Protein AF-A0A7U9RST6-F1 (afdb_monomer_lite)

Foldseek 3Di:
DDDDDDDDDDPDDPPPDDDLFRVQVVCQCVQVAFAAEDPGDTDGNVNQCDDDVVPNQFDWDWDDWDDQQAQPGTWTQTQTPLRGFTWTRPPNHIYRLDGGDPPFWRWDWFQDPNAIWIWTWGPPDFQKTKIKTFHHHHRNHTDDIKIWMWGGNVDPVSDDDQPIFTDIRNDTDGPVVSVVVCCRTPVD

Secondary structure (DSSP, 8-state):
--------------PPPPPHHHHHHHHHHTTSSPEEETTTEEE-HHHHS---TTTTT---EEEEEE-SSSSSSPEEEEE-GGG-EEEEEETTEEEEEEE--SSS-EEEEEEETTEEEEEEEE-SSTTEEEEEEEEESSTT-EEEEEEEEEE-TT-SSS---TTSEEEETTEEE-HHHHHHHHHHHH--

Radius of gyration: 22.45 Å; chains: 1; bounding box: 95×35×46 Å

Structure (mmCIF, N/CA/C/O backbone):
data_AF-A0A7U9RST6-F1
#
_entry.id   AF-A0A7U9RST6-F1
#
loop_
_atom_site.group_PDB
_atom_site.id
_atom_site.type_symbol
_atom_site.label_atom_id
_atom_site.label_alt_id
_atom_site.label_comp_id
_atom_site.label_asym_id
_atom_site.label_entity_id
_atom_site.label_seq_id
_atom_site.pdbx_PDB_ins_code
_atom_site.Cartn_x
_atom_site.Cartn_y
_atom_site.Cartn_z
_atom_site.occupancy
_atom_site.B_iso_or_equiv
_atom_site.auth_seq_id
_atom_site.auth_comp_id
_atom_site.auth_asym_id
_atom_site.auth_atom_id
_atom_site.pdbx_PDB_model_num
ATOM 1 N N . MET A 1 1 ? -69.404 22.185 -2.431 1.00 43.53 1 MET A N 1
ATOM 2 C CA . MET A 1 1 ? -68.511 21.009 -2.466 1.00 43.53 1 MET A CA 1
ATOM 3 C C . MET A 1 1 ? -67.151 21.452 -1.975 1.00 43.53 1 MET A C 1
ATOM 5 O O . MET A 1 1 ? -66.592 22.389 -2.523 1.00 43.53 1 MET A O 1
ATOM 9 N N . LEU A 1 2 ? -66.720 20.846 -0.875 1.00 39.03 2 LEU A N 1
ATOM 10 C CA . LEU A 1 2 ? -65.473 21.087 -0.162 1.00 39.03 2 LEU A CA 1
ATOM 11 C C . LEU A 1 2 ? -64.372 20.256 -0.841 1.00 39.03 2 LEU A C 1
ATOM 13 O O . LEU A 1 2 ? -64.589 19.064 -1.030 1.00 39.03 2 LEU A O 1
ATOM 17 N N . PHE A 1 3 ? -63.219 20.833 -1.171 1.00 39.41 3 PHE A N 1
ATOM 18 C CA . PHE A 1 3 ? -61.988 20.052 -1.316 1.00 39.41 3 PHE A CA 1
ATOM 19 C C . PHE A 1 3 ? -60.826 20.849 -0.732 1.00 39.41 3 PHE A C 1
ATOM 21 O O . PHE A 1 3 ? -60.340 21.816 -1.313 1.00 39.41 3 PHE A O 1
ATOM 28 N N . ALA A 1 4 ? -60.446 20.448 0.476 1.00 45.91 4 ALA A N 1
ATOM 29 C CA . ALA A 1 4 ? -59.167 20.760 1.076 1.00 45.91 4 ALA A CA 1
ATOM 30 C C . ALA A 1 4 ? -58.132 19.772 0.526 1.00 45.91 4 ALA A C 1
ATOM 32 O O . ALA A 1 4 ? -58.407 18.576 0.465 1.00 45.91 4 ALA A O 1
ATOM 33 N N . MET A 1 5 ? -56.935 20.250 0.199 1.00 43.03 5 MET A N 1
ATOM 34 C CA . MET A 1 5 ? -55.740 19.416 0.266 1.00 43.03 5 MET A CA 1
ATOM 35 C C . MET A 1 5 ? -54.553 20.292 0.653 1.00 43.03 5 MET A C 1
ATOM 37 O O . MET A 1 5 ? -53.959 20.993 -0.159 1.00 43.03 5 MET A O 1
ATOM 41 N N . LEU A 1 6 ? -54.271 20.270 1.950 1.00 45.44 6 LEU A N 1
ATOM 42 C CA . LEU A 1 6 ? -52.988 20.616 2.533 1.00 45.44 6 LEU A CA 1
ATOM 43 C C . LEU A 1 6 ? -52.209 19.298 2.626 1.00 45.44 6 LEU A C 1
ATOM 45 O O . LEU A 1 6 ? -52.776 18.342 3.148 1.00 45.44 6 LEU A O 1
ATOM 49 N N . LEU A 1 7 ? -50.952 19.237 2.179 1.00 41.81 7 LEU A N 1
ATOM 50 C CA . LEU A 1 7 ? -49.893 18.532 2.913 1.00 41.81 7 LEU A CA 1
ATOM 51 C C . LEU A 1 7 ? -48.503 18.824 2.335 1.00 41.81 7 LEU A C 1
ATOM 53 O O . LEU A 1 7 ? -48.256 18.767 1.134 1.00 41.81 7 LEU A O 1
ATOM 57 N N . PHE A 1 8 ? -47.640 19.177 3.280 1.00 44.53 8 PHE A N 1
ATOM 58 C CA . PHE A 1 8 ? -46.234 19.529 3.209 1.00 44.53 8 PHE A CA 1
ATOM 59 C C . PHE A 1 8 ? -45.357 18.443 2.571 1.00 44.53 8 PHE A C 1
ATOM 61 O O . PHE A 1 8 ? -45.493 17.268 2.897 1.00 44.53 8 PHE A O 1
ATOM 68 N N . LEU A 1 9 ? -44.339 18.864 1.820 1.00 43.84 9 LEU A N 1
ATOM 69 C CA . LEU A 1 9 ? -43.066 18.145 1.766 1.00 43.84 9 LEU A CA 1
ATOM 70 C C . LEU A 1 9 ? -41.995 19.042 2.386 1.00 43.84 9 LEU A C 1
ATOM 72 O O . LEU A 1 9 ? -41.425 19.920 1.745 1.00 43.84 9 LEU A O 1
ATOM 76 N N . SER A 1 10 ? -41.780 18.833 3.684 1.00 48.03 10 SER A N 1
ATOM 77 C CA . SER A 1 10 ? -40.580 19.280 4.378 1.00 48.03 10 SER A CA 1
ATOM 78 C C . SER A 1 10 ? -39.477 18.277 4.043 1.00 48.03 10 SER A C 1
ATOM 80 O O . SER A 1 10 ? -39.457 17.166 4.568 1.00 48.03 10 SER A O 1
ATOM 82 N N . GLY A 1 11 ? -38.593 18.636 3.115 1.00 41.00 11 GLY A N 1
ATOM 83 C CA . GLY A 1 11 ? -37.327 17.937 2.931 1.00 41.00 11 GLY A CA 1
ATOM 84 C C . GLY A 1 11 ? -36.357 18.383 4.019 1.00 41.00 11 GLY A C 1
ATOM 85 O O . GLY A 1 11 ? -35.532 19.259 3.779 1.00 41.00 11 GLY A O 1
ATOM 86 N N . CYS A 1 12 ? -36.489 17.832 5.228 1.00 45.12 12 CYS A N 1
ATOM 87 C CA . CYS A 1 12 ? -35.427 17.900 6.227 1.00 45.12 12 CYS A CA 1
ATOM 88 C C . CYS A 1 12 ? -34.165 17.284 5.617 1.00 45.12 12 CYS A C 1
ATOM 90 O O . CYS A 1 12 ? -34.180 16.120 5.215 1.00 45.12 12 CYS A O 1
ATOM 92 N N . GLY A 1 13 ? -33.084 18.061 5.549 1.00 46.53 13 GLY A N 1
ATOM 93 C CA . GLY A 1 13 ? -31.770 17.543 5.196 1.00 46.53 13 GLY A CA 1
ATOM 94 C C . GLY A 1 13 ? -31.423 16.375 6.114 1.00 46.53 13 GLY A C 1
ATOM 95 O O . GLY A 1 13 ? -31.320 16.549 7.330 1.00 46.53 13 GLY A O 1
ATOM 96 N N . ARG A 1 14 ? -31.263 15.180 5.536 1.00 46.12 14 ARG A N 1
ATOM 97 C CA . ARG A 1 14 ? -30.551 14.091 6.200 1.00 46.12 14 ARG A CA 1
ATOM 98 C C . ARG A 1 14 ? -29.149 14.614 6.475 1.00 46.12 14 ARG A C 1
ATOM 100 O O . ARG A 1 14 ? -28.371 14.823 5.551 1.00 46.12 14 ARG A O 1
ATOM 107 N N . LYS A 1 15 ? -28.836 14.851 7.745 1.00 51.03 15 LYS A N 1
ATOM 108 C CA . LYS A 1 15 ? -27.455 14.705 8.190 1.00 51.03 15 LYS A CA 1
ATOM 109 C C . LYS A 1 15 ? -27.125 13.238 7.917 1.00 51.03 15 LYS A C 1
ATOM 111 O O . LYS A 1 15 ? -27.847 12.388 8.433 1.00 51.03 15 LYS A O 1
ATOM 116 N N . ASN A 1 16 ? -26.159 12.954 7.045 1.00 67.69 16 ASN A N 1
ATOM 117 C CA . ASN A 1 16 ? -25.650 11.591 6.916 1.00 67.69 16 ASN A CA 1
ATOM 118 C C . ASN A 1 16 ? -25.179 11.168 8.310 1.00 67.69 16 ASN A C 1
ATOM 120 O O . ASN A 1 16 ? -24.354 11.845 8.923 1.00 67.69 16 ASN A O 1
ATOM 124 N N . GLU A 1 17 ? -25.823 10.143 8.852 1.00 81.19 17 GLU A N 1
ATOM 125 C CA . GLU A 1 17 ? -25.419 9.525 10.104 1.00 81.19 17 GLU A CA 1
ATOM 126 C C . GLU A 1 17 ? -24.157 8.712 9.825 1.00 81.19 17 GLU A C 1
ATOM 128 O O . GLU A 1 17 ? -24.104 8.028 8.803 1.00 81.19 17 GLU A O 1
ATOM 133 N N . LYS A 1 18 ? -23.148 8.828 10.695 1.00 85.94 18 LYS A N 1
ATOM 134 C CA . LYS A 1 18 ? -21.909 8.063 10.546 1.00 85.94 18 LYS A CA 1
ATOM 135 C C . LYS A 1 18 ? -22.192 6.566 10.642 1.00 85.94 18 LYS A C 1
ATOM 137 O O . LYS A 1 18 ? -23.006 6.162 11.485 1.00 85.94 18 LYS A O 1
ATOM 142 N N . THR A 1 19 ? -21.510 5.767 9.830 1.00 91.75 19 THR A N 1
ATOM 143 C CA . THR A 1 19 ? -21.544 4.303 9.939 1.00 91.75 19 THR A CA 1
ATOM 144 C C . THR A 1 19 ? -20.922 3.853 11.263 1.00 91.75 19 THR A C 1
ATOM 146 O O . THR A 1 19 ? -20.295 4.639 11.982 1.00 91.75 19 THR A O 1
ATOM 149 N N . ASP A 1 20 ? -21.132 2.595 11.641 1.00 93.56 20 ASP A N 1
ATOM 150 C CA . ASP A 1 20 ? -20.519 2.064 12.860 1.00 93.56 20 ASP A CA 1
ATOM 151 C C . ASP A 1 20 ? -18.999 1.898 12.702 1.00 93.56 20 ASP A C 1
ATOM 153 O O . ASP A 1 20 ? -18.269 2.227 13.638 1.00 93.56 20 ASP A O 1
ATOM 157 N N . SER A 1 21 ? -18.525 1.530 11.504 1.00 95.31 21 SER A N 1
ATOM 158 C CA . SER A 1 21 ? -17.103 1.553 11.133 1.00 95.31 21 SER A CA 1
ATOM 159 C C . SER A 1 21 ? -16.503 2.958 11.300 1.00 95.31 21 SER A C 1
ATOM 161 O O . SER A 1 21 ? -15.547 3.147 12.056 1.00 95.31 21 SER A O 1
ATOM 163 N N . GLU A 1 22 ? -17.152 3.999 10.762 1.00 96.75 22 GLU A N 1
ATOM 164 C CA . GLU A 1 22 ? -16.669 5.379 10.893 1.00 96.75 22 GLU A CA 1
ATOM 165 C C . GLU A 1 22 ? -16.554 5.843 12.353 1.00 96.75 22 GLU A C 1
ATOM 167 O O . GLU A 1 22 ? -15.635 6.596 12.682 1.00 96.75 22 GLU A O 1
ATOM 172 N N . LYS A 1 23 ? -17.477 5.416 13.226 1.00 97.50 23 LYS A N 1
ATOM 173 C CA . LYS A 1 23 ? -17.442 5.736 14.664 1.00 97.50 23 LYS A CA 1
ATOM 174 C C . LYS A 1 23 ? -16.300 5.017 15.381 1.00 97.50 23 LYS A C 1
ATOM 176 O O . LYS A 1 23 ? -15.702 5.605 16.278 1.00 97.50 23 LYS A O 1
ATOM 181 N N . LEU A 1 24 ? -16.001 3.770 15.015 1.00 98.06 24 LEU A N 1
ATOM 182 C CA . LEU A 1 24 ? -14.867 3.024 15.571 1.00 98.06 24 LEU A CA 1
ATOM 183 C C . LEU A 1 24 ? -13.541 3.666 15.162 1.00 98.06 24 LEU A C 1
ATOM 185 O O . LEU A 1 24 ? -12.682 3.891 16.013 1.00 98.06 24 LEU A O 1
ATOM 189 N N . LEU A 1 25 ? -13.404 4.036 13.887 1.00 98.25 25 LEU A N 1
ATOM 190 C CA . LEU A 1 25 ? -12.231 4.757 13.395 1.00 98.25 25 LEU A CA 1
ATOM 191 C C . LEU A 1 25 ? -12.076 6.108 14.103 1.00 98.25 25 LEU A C 1
ATOM 193 O O . LEU A 1 25 ? -10.978 6.449 14.535 1.00 98.25 25 LEU A O 1
ATOM 197 N N . ASP A 1 26 ? -13.167 6.857 14.298 1.00 98.25 26 ASP A N 1
ATOM 198 C CA . ASP A 1 26 ? -13.133 8.095 15.087 1.00 98.25 26 ASP A CA 1
ATOM 199 C C . ASP A 1 26 ? -12.655 7.849 16.525 1.00 98.25 26 ASP A C 1
ATOM 201 O O . ASP A 1 26 ? -11.820 8.605 17.016 1.00 98.25 26 ASP A O 1
ATOM 205 N N . ALA A 1 27 ? -13.162 6.803 17.188 1.00 98.38 27 ALA A N 1
ATOM 206 C CA . ALA A 1 27 ? -12.772 6.440 18.550 1.00 98.38 27 ALA A CA 1
ATOM 207 C C . ALA A 1 27 ? -11.279 6.079 18.640 1.00 98.38 27 ALA A C 1
ATOM 209 O O . ALA A 1 27 ? -10.599 6.481 19.585 1.00 98.38 27 ALA A O 1
ATOM 210 N N . TYR A 1 28 ? -10.737 5.380 17.639 1.00 98.12 28 TYR A N 1
ATOM 211 C CA . TYR A 1 28 ? -9.299 5.130 17.539 1.00 98.12 28 TYR A CA 1
ATOM 212 C C . TYR A 1 28 ? -8.492 6.429 17.394 1.00 98.12 28 TYR A C 1
ATOM 214 O O . TYR A 1 28 ? -7.498 6.616 18.095 1.00 98.12 28 TYR A O 1
ATOM 222 N N . LEU A 1 29 ? -8.929 7.354 16.531 1.00 97.44 29 LEU A N 1
ATOM 223 C CA . LEU A 1 29 ? -8.228 8.619 16.260 1.00 97.44 29 LEU A CA 1
ATOM 224 C C . LEU A 1 29 ? -8.169 9.569 17.464 1.00 97.44 29 LEU A C 1
ATOM 226 O O . LEU A 1 29 ? -7.342 10.479 17.488 1.00 97.44 29 LEU A O 1
ATOM 230 N N . ILE A 1 30 ? -9.036 9.373 18.457 1.00 97.00 30 ILE A N 1
ATOM 231 C CA . ILE A 1 30 ? -8.991 10.080 19.746 1.00 97.00 30 ILE A CA 1
ATOM 232 C C . ILE A 1 30 ? -8.437 9.207 20.880 1.00 97.00 30 ILE A C 1
ATOM 234 O O . ILE A 1 30 ? -8.564 9.562 22.050 1.00 97.00 30 ILE A O 1
ATOM 238 N N . SER A 1 31 ? -7.826 8.069 20.536 1.00 96.50 31 SER A N 1
ATOM 239 C CA . SER A 1 31 ? -7.197 7.123 21.461 1.00 96.50 31 SER A CA 1
ATOM 240 C C . SER A 1 31 ? -8.143 6.524 22.516 1.00 96.50 31 SER A C 1
ATOM 242 O O . SER A 1 31 ? -7.693 6.101 23.580 1.00 96.50 31 SER A O 1
ATOM 244 N N . GLU A 1 32 ? -9.451 6.448 22.239 1.00 98.00 32 GLU A N 1
ATOM 245 C CA . GLU A 1 32 ? -10.425 5.772 23.114 1.00 98.00 32 GLU A CA 1
ATOM 246 C C . GLU A 1 32 ? -10.341 4.243 23.007 1.00 98.00 32 GLU A C 1
ATOM 248 O O . GLU A 1 32 ? -10.570 3.540 23.994 1.00 98.00 32 GLU A O 1
ATOM 253 N N . ILE A 1 33 ? -9.994 3.730 21.824 1.00 98.06 33 ILE A N 1
ATOM 254 C CA . ILE A 1 33 ? -9.765 2.304 21.565 1.00 98.06 33 ILE A CA 1
ATOM 255 C C . ILE A 1 33 ? -8.447 2.103 20.802 1.00 98.06 33 ILE A C 1
ATOM 257 O O . ILE A 1 33 ? -8.049 2.985 20.038 1.00 98.06 33 ILE A O 1
ATOM 261 N N . PRO A 1 34 ? -7.752 0.966 20.981 1.00 97.81 34 PRO A N 1
ATOM 262 C CA . PRO A 1 34 ? -6.567 0.652 20.197 1.00 97.81 34 PRO A CA 1
ATOM 263 C C . PRO A 1 34 ? -6.931 0.068 18.829 1.00 97.81 34 PRO A C 1
ATOM 265 O O . PRO A 1 34 ? -7.995 -0.530 18.651 1.00 97.81 34 PRO A O 1
ATOM 268 N N . ALA A 1 35 ? -5.995 0.173 17.889 1.00 97.69 35 ALA A N 1
ATOM 269 C CA . ALA A 1 35 ? -5.960 -0.697 16.725 1.00 97.69 35 ALA A CA 1
ATOM 270 C C . ALA A 1 35 ? -5.186 -1.976 17.066 1.00 97.69 35 ALA A C 1
ATOM 272 O O . ALA A 1 35 ? -4.200 -1.937 17.806 1.00 97.69 35 ALA A O 1
ATOM 273 N N . ILE A 1 36 ? -5.630 -3.102 16.520 1.00 97.25 36 ILE A N 1
ATOM 274 C CA . ILE A 1 36 ? -5.027 -4.417 16.715 1.00 97.25 36 ILE A CA 1
ATOM 275 C C . ILE A 1 36 ? -4.143 -4.741 15.514 1.00 97.25 36 ILE A C 1
ATOM 277 O O . ILE A 1 36 ? -4.576 -4.635 14.369 1.00 97.25 36 ILE A O 1
ATOM 281 N N . TYR A 1 37 ? -2.915 -5.173 15.773 1.00 92.25 37 TYR A N 1
ATOM 282 C CA . TYR A 1 37 ? -1.961 -5.591 14.755 1.00 92.25 37 TYR A CA 1
ATOM 283 C C . TYR A 1 37 ? -1.418 -6.994 15.042 1.00 92.25 37 TYR A C 1
ATOM 285 O O . TYR A 1 37 ? -1.024 -7.297 16.174 1.00 92.25 37 TYR A O 1
ATOM 293 N N . GLY A 1 38 ? -1.356 -7.836 14.004 1.00 86.50 38 GLY A N 1
ATOM 294 C CA . GLY A 1 38 ? -0.820 -9.196 14.079 1.00 86.50 38 GLY A CA 1
ATOM 295 C C . GLY A 1 38 ? -1.446 -10.013 15.213 1.00 86.50 38 GLY A C 1
ATOM 296 O O . GLY A 1 38 ? -2.665 -10.045 15.376 1.00 86.50 38 GLY A O 1
ATOM 297 N N . ASP A 1 39 ? -0.602 -10.619 16.049 1.00 88.00 39 ASP A N 1
ATOM 298 C CA . ASP A 1 39 ? -1.003 -11.495 17.160 1.00 88.00 39 ASP A CA 1
ATOM 299 C C . ASP A 1 39 ? -1.552 -10.734 18.392 1.00 88.00 39 ASP A C 1
ATOM 301 O O . ASP A 1 39 ? -1.252 -11.073 19.539 1.00 88.00 39 ASP A O 1
ATOM 305 N N . GLY A 1 40 ? -2.361 -9.692 18.177 1.00 91.50 40 GLY A N 1
ATOM 306 C CA . GLY A 1 40 ? -3.037 -8.958 19.251 1.00 91.50 40 GLY A CA 1
ATOM 307 C C . GLY A 1 40 ? -2.249 -7.781 19.827 1.00 91.50 40 GLY A C 1
ATOM 308 O O . GLY A 1 40 ? -2.516 -7.371 20.955 1.00 91.50 40 GLY A O 1
ATOM 309 N N . ILE A 1 41 ? -1.273 -7.241 19.092 1.00 93.12 41 ILE A N 1
ATOM 310 C CA . ILE A 1 41 ? -0.557 -6.033 19.514 1.00 93.12 41 ILE A CA 1
ATOM 311 C C . ILE A 1 41 ? -1.525 -4.854 19.440 1.00 93.12 41 ILE A C 1
ATOM 313 O O . ILE A 1 41 ? -2.061 -4.558 18.377 1.00 93.12 41 ILE A O 1
ATOM 317 N N . GLU A 1 42 ? -1.725 -4.171 20.561 1.00 95.69 42 GLU A N 1
ATOM 318 C CA . GLU A 1 42 ? -2.562 -2.977 20.641 1.00 95.69 42 GLU A CA 1
ATOM 319 C C . GLU A 1 42 ? -1.717 -1.718 20.436 1.00 95.69 42 GLU A C 1
ATOM 321 O O . GLU A 1 42 ? -0.694 -1.523 21.096 1.00 95.69 42 GLU A O 1
ATOM 326 N N . ILE A 1 43 ? -2.160 -0.859 19.523 1.00 93.50 43 ILE A N 1
ATOM 327 C CA . ILE A 1 43 ? -1.518 0.411 19.188 1.00 93.50 43 ILE A CA 1
ATOM 328 C C . ILE A 1 43 ? -2.545 1.514 19.423 1.00 93.50 43 ILE A C 1
ATOM 330 O O . ILE A 1 43 ? -3.612 1.491 18.817 1.00 93.50 43 ILE A O 1
ATOM 334 N N . LEU A 1 44 ? -2.240 2.486 20.281 1.00 95.12 44 LEU A N 1
ATOM 335 C CA . LEU A 1 44 ? -3.051 3.700 20.431 1.00 95.12 44 LEU A CA 1
ATOM 336 C C . LEU A 1 44 ? -2.542 4.792 19.493 1.00 95.12 44 LEU A C 1
ATOM 338 O O . LEU A 1 44 ? -1.336 4.905 19.266 1.00 95.12 44 LEU A O 1
ATOM 342 N N . PHE A 1 45 ? -3.440 5.639 18.994 1.00 93.25 45 PHE A N 1
ATOM 343 C CA . PHE A 1 45 ? -3.052 6.723 18.094 1.00 93.25 45 PHE A CA 1
ATOM 344 C C . PHE A 1 45 ? -2.061 7.699 18.756 1.00 93.25 45 PHE A C 1
ATOM 346 O O . PHE A 1 45 ? -1.031 8.026 18.172 1.00 93.25 45 PHE A O 1
ATOM 353 N N . ASP A 1 46 ? -2.265 8.049 20.028 1.00 91.12 46 ASP A N 1
ATOM 354 C CA . ASP A 1 46 ? -1.361 8.930 20.784 1.00 91.12 46 ASP A CA 1
ATOM 355 C C . ASP A 1 46 ? 0.048 8.339 20.957 1.00 91.12 46 ASP A C 1
ATOM 357 O O . ASP A 1 46 ? 1.006 9.082 21.157 1.00 91.12 46 ASP A O 1
ATOM 361 N N . GLN A 1 47 ? 0.207 7.012 20.891 1.00 87.88 47 GLN A N 1
ATOM 362 C CA . GLN A 1 47 ? 1.533 6.381 20.922 1.00 87.88 47 GLN A CA 1
ATOM 363 C C . GLN A 1 47 ? 2.289 6.594 19.609 1.00 87.88 47 GLN A C 1
ATOM 365 O O . GLN A 1 47 ? 3.511 6.707 19.636 1.00 87.88 47 GLN A O 1
ATOM 370 N N . LEU A 1 48 ? 1.580 6.684 18.478 1.00 85.19 48 LEU A N 1
ATOM 371 C CA . LEU A 1 48 ? 2.176 7.009 17.178 1.00 85.19 48 LEU A CA 1
ATOM 372 C C . LEU A 1 48 ? 2.638 8.468 17.116 1.00 85.19 48 LEU A C 1
ATOM 374 O O . LEU A 1 48 ? 3.598 8.779 16.419 1.00 85.19 48 LEU A O 1
ATOM 378 N N . LEU A 1 49 ? 1.963 9.356 17.849 1.00 81.12 49 LEU A N 1
ATOM 379 C CA . LEU A 1 49 ? 2.277 10.785 17.897 1.00 81.12 49 LEU A CA 1
ATOM 380 C C . LEU A 1 49 ? 3.388 11.142 18.892 1.00 81.12 49 LEU A C 1
ATOM 382 O O . LEU A 1 49 ? 3.840 12.287 18.911 1.00 81.12 49 LEU A O 1
ATOM 386 N N . GLN A 1 50 ? 3.809 10.211 19.751 1.00 70.31 50 GLN A N 1
ATOM 387 C CA . GLN A 1 50 ? 4.847 10.496 20.735 1.00 70.31 50 GLN A CA 1
ATOM 388 C C . GLN A 1 50 ? 6.197 10.709 20.048 1.00 70.31 50 GLN A C 1
ATOM 390 O O . GLN A 1 50 ? 6.824 9.777 19.545 1.00 70.31 50 GLN A O 1
ATOM 395 N N . GLU A 1 51 ? 6.666 11.956 20.088 1.00 55.50 51 GLU A N 1
ATOM 396 C CA . GLU A 1 51 ? 8.037 12.321 19.754 1.00 55.50 51 GLU A CA 1
ATOM 397 C C . GLU A 1 51 ? 8.986 11.636 20.747 1.00 55.50 51 GLU A C 1
ATOM 399 O O . GLU A 1 51 ? 9.168 12.075 21.883 1.00 55.50 51 GLU A O 1
ATOM 404 N N . ASN A 1 52 ? 9.609 10.537 20.336 1.00 52.97 52 ASN A N 1
ATOM 405 C CA . ASN A 1 52 ? 10.869 10.133 20.942 1.00 52.97 52 ASN A CA 1
ATOM 406 C C . ASN A 1 52 ? 11.967 10.994 20.292 1.00 52.97 52 ASN A C 1
ATOM 408 O O . ASN A 1 52 ? 12.051 11.038 19.065 1.00 52.97 52 ASN A O 1
ATOM 412 N N . GLU A 1 53 ? 12.796 11.678 21.091 1.00 49.00 53 GLU A N 1
ATOM 413 C CA . GLU A 1 53 ? 13.897 12.532 20.604 1.00 49.00 53 GLU A CA 1
ATOM 414 C C . GLU A 1 53 ? 14.846 11.795 19.635 1.00 49.00 53 GLU A C 1
ATOM 416 O O . GLU A 1 53 ? 15.462 12.429 18.779 1.00 49.00 53 GLU A O 1
ATOM 421 N N . GLU A 1 54 ? 14.930 10.461 19.701 1.00 51.53 54 GLU A N 1
ATOM 422 C CA . GLU A 1 54 ? 15.715 9.642 18.763 1.00 51.53 54 GLU A CA 1
ATOM 423 C C . GLU A 1 54 ? 15.003 9.356 17.425 1.00 51.53 54 GLU A C 1
ATOM 425 O O . GLU A 1 54 ? 15.645 8.962 16.452 1.00 51.53 54 GLU A O 1
ATOM 430 N N . VAL A 1 55 ? 13.683 9.547 17.355 1.00 52.91 55 VAL A N 1
ATOM 431 C CA . VAL A 1 55 ? 12.815 9.065 16.265 1.00 52.91 55 VAL A CA 1
ATOM 432 C C . VAL A 1 55 ? 11.843 10.139 15.758 1.00 52.91 55 VAL A C 1
ATOM 434 O O . VAL A 1 55 ? 10.881 9.824 15.060 1.00 52.91 55 VAL A O 1
ATOM 437 N N . ALA A 1 56 ? 12.141 11.418 16.021 1.00 46.00 56 ALA A N 1
ATOM 438 C CA . ALA A 1 56 ? 11.390 12.621 15.618 1.00 46.00 56 ALA A CA 1
ATOM 439 C C . ALA A 1 56 ? 11.131 12.781 14.096 1.00 46.00 56 ALA A C 1
ATOM 441 O O . ALA A 1 56 ? 10.584 13.784 13.647 1.00 46.00 56 ALA A O 1
ATOM 442 N N . TYR A 1 57 ? 11.528 11.799 13.286 1.00 51.75 57 TYR A N 1
ATOM 443 C CA . TYR A 1 57 ? 11.259 11.714 11.853 1.00 51.75 57 TYR A CA 1
ATOM 444 C C . TYR A 1 57 ? 10.021 10.865 11.517 1.00 51.75 57 TYR A C 1
ATOM 446 O O . TYR A 1 57 ? 9.606 10.845 10.359 1.00 51.75 57 TYR A O 1
ATOM 454 N N . LEU A 1 58 ? 9.412 10.176 12.492 1.00 62.97 58 LEU A N 1
ATOM 455 C CA . LEU A 1 58 ? 8.207 9.370 12.279 1.00 62.97 58 LEU A CA 1
ATOM 456 C C . LEU A 1 58 ? 6.930 10.206 12.446 1.00 62.97 58 LEU A C 1
ATOM 458 O O . LEU A 1 58 ? 6.110 9.934 13.314 1.00 62.97 58 LEU A O 1
ATOM 462 N N . ASN A 1 59 ? 6.769 11.253 11.636 1.00 77.19 59 ASN A N 1
ATOM 463 C CA . ASN A 1 59 ? 5.583 12.110 11.697 1.00 77.19 59 ASN A CA 1
ATOM 464 C C . ASN A 1 59 ? 4.358 11.360 11.167 1.00 77.19 59 ASN A C 1
ATOM 466 O O . ASN A 1 59 ? 4.112 11.335 9.959 1.00 77.19 59 ASN A O 1
ATOM 470 N N . PHE A 1 60 ? 3.591 10.757 12.073 1.00 89.56 60 PHE A N 1
ATOM 471 C CA . PHE A 1 60 ? 2.284 10.214 11.743 1.00 89.56 60 PHE A CA 1
ATOM 472 C C . PHE A 1 60 ? 1.244 11.334 11.646 1.00 89.56 60 PHE A C 1
ATOM 474 O O . PHE A 1 60 ? 1.270 12.305 12.403 1.00 89.56 60 PHE A O 1
ATOM 481 N N . SER A 1 61 ? 0.317 11.215 10.699 1.00 92.81 61 SER A N 1
ATOM 482 C CA . SER A 1 61 ? -0.807 12.144 10.560 1.00 92.81 61 SER A CA 1
ATOM 483 C C . SER A 1 61 ? -2.031 11.446 9.985 1.00 92.81 61 SER A C 1
ATOM 485 O O . SER A 1 61 ? -1.920 10.439 9.290 1.00 92.81 61 SER A O 1
ATOM 487 N N . VAL A 1 62 ? -3.212 11.985 10.276 1.00 96.62 62 VAL A N 1
ATOM 488 C CA . VAL A 1 62 ? -4.469 11.449 9.745 1.00 96.62 62 VAL A CA 1
ATOM 489 C C . VAL A 1 62 ? -4.535 11.726 8.243 1.00 96.62 62 VAL A C 1
ATOM 491 O O . VAL A 1 62 ? -4.401 12.872 7.812 1.00 96.62 62 VAL A O 1
ATOM 494 N N . GLY A 1 63 ? -4.694 10.665 7.459 1.00 96.81 63 GLY A N 1
ATOM 495 C CA . GLY A 1 63 ? -4.918 10.713 6.022 1.00 96.81 63 GLY A CA 1
ATOM 496 C C . GLY A 1 63 ? -6.400 10.714 5.661 1.00 96.81 63 GLY A C 1
ATOM 497 O O . GLY A 1 63 ? -7.276 10.946 6.497 1.00 96.81 63 GLY A O 1
ATOM 498 N N . GLU A 1 64 ? -6.673 10.474 4.385 1.00 97.12 64 GLU A N 1
ATOM 499 C CA . GLU A 1 64 ? -8.037 10.323 3.886 1.00 97.12 64 GLU A CA 1
ATOM 500 C C . GLU A 1 64 ? -8.681 9.001 4.333 1.00 97.12 64 GLU A C 1
ATOM 502 O O . GLU A 1 64 ? -8.029 8.128 4.914 1.00 97.12 64 GLU A O 1
ATOM 507 N N . ARG A 1 65 ? -9.986 8.900 4.074 1.00 97.38 65 ARG A N 1
ATOM 508 C CA . ARG A 1 65 ? -10.764 7.670 4.193 1.00 97.38 65 ARG A CA 1
ATOM 509 C C . ARG A 1 65 ? -11.137 7.187 2.802 1.00 97.38 65 ARG A C 1
ATOM 511 O O . ARG A 1 65 ? -11.546 8.011 1.982 1.00 97.38 65 ARG A O 1
ATOM 518 N N . ILE A 1 66 ? -10.937 5.902 2.551 1.00 96.81 66 ILE A N 1
ATOM 519 C CA . ILE A 1 66 ? -11.180 5.268 1.256 1.00 96.81 66 ILE A CA 1
ATOM 520 C C . ILE A 1 66 ? -11.376 3.767 1.463 1.00 96.81 66 ILE A C 1
ATOM 522 O O . ILE A 1 66 ? -10.661 3.181 2.267 1.00 96.81 66 ILE A O 1
ATOM 526 N N . ASP A 1 67 ? -12.313 3.173 0.730 1.00 97.81 67 ASP A N 1
ATOM 527 C CA . ASP A 1 67 ? -12.480 1.721 0.572 1.00 97.81 67 ASP A CA 1
ATOM 528 C C . ASP A 1 67 ? -11.224 1.105 -0.072 1.00 97.81 67 ASP A C 1
ATOM 530 O O . ASP A 1 67 ? -11.039 1.110 -1.293 1.00 97.81 67 ASP A O 1
ATOM 534 N N . LEU A 1 68 ? -10.293 0.677 0.776 1.00 98.06 68 LEU A N 1
ATOM 535 C CA . LEU A 1 68 ? -9.003 0.102 0.420 1.00 98.06 68 LEU A CA 1
ATOM 536 C C . LEU A 1 68 ? -9.088 -1.404 0.200 1.00 98.06 68 LEU A C 1
ATOM 538 O O . LEU A 1 68 ? -8.287 -1.951 -0.566 1.00 98.06 68 LEU A O 1
ATOM 542 N N . ASP A 1 69 ? -10.008 -2.073 0.891 1.00 97.62 69 ASP A N 1
ATOM 543 C CA . ASP A 1 69 ? -10.152 -3.521 0.835 1.00 97.62 69 ASP A CA 1
ATOM 544 C C . ASP A 1 69 ? -11.319 -4.017 -0.033 1.00 97.62 69 ASP A C 1
ATOM 546 O O . ASP A 1 69 ? -11.486 -5.226 -0.191 1.00 97.62 69 ASP A O 1
ATOM 550 N N . ASN A 1 70 ? -12.005 -3.104 -0.722 1.00 98.12 70 ASN A N 1
ATOM 551 C CA . ASN A 1 70 ? -13.070 -3.339 -1.697 1.00 98.12 70 ASN A CA 1
ATOM 552 C C . ASN A 1 70 ? -14.339 -3.985 -1.107 1.00 98.12 70 ASN A C 1
ATOM 554 O O . ASN A 1 70 ? -15.047 -4.698 -1.834 1.00 98.12 70 ASN A O 1
ATOM 558 N N . ASP A 1 71 ? -14.641 -3.769 0.176 1.00 96.44 71 ASP A N 1
ATOM 559 C CA . ASP A 1 71 ? -15.855 -4.279 0.827 1.00 96.44 71 ASP A CA 1
ATOM 560 C C . ASP A 1 71 ? -17.018 -3.267 0.898 1.00 96.44 71 ASP A C 1
ATOM 562 O O . ASP A 1 71 ? -18.164 -3.643 1.189 1.00 96.44 71 ASP A O 1
ATOM 566 N N . GLY A 1 72 ? -16.762 -2.017 0.501 1.00 95.88 72 GLY A N 1
ATOM 567 C CA . GLY A 1 72 ? -1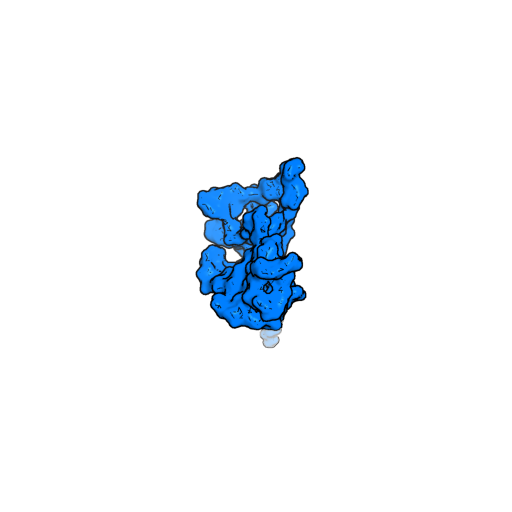7.738 -0.931 0.460 1.00 95.88 72 GLY A CA 1
ATOM 568 C C . GLY A 1 72 ? -17.818 -0.086 1.734 1.00 95.88 72 GLY A C 1
ATOM 569 O O . GLY A 1 72 ? -18.672 0.810 1.791 1.00 95.88 72 GLY A O 1
ATOM 570 N N . GLU A 1 73 ? -16.976 -0.347 2.733 1.00 96.00 73 GLU A N 1
ATOM 571 C CA . GLU A 1 73 ? -16.717 0.534 3.871 1.00 96.00 73 GLU A CA 1
ATOM 572 C C . GLU A 1 73 ? -15.387 1.280 3.669 1.00 96.00 73 GLU A C 1
ATOM 574 O O . GLU A 1 73 ? -14.532 0.847 2.913 1.00 96.00 73 GLU A O 1
ATOM 579 N N . ASP A 1 74 ? -15.244 2.475 4.254 1.00 97.25 74 ASP A N 1
ATOM 580 C CA . ASP A 1 74 ? -14.002 3.239 4.098 1.00 97.25 74 ASP A CA 1
ATOM 581 C C . ASP A 1 74 ? -13.016 2.919 5.231 1.00 97.25 74 ASP A C 1
ATOM 583 O O . ASP A 1 74 ? -13.312 3.152 6.411 1.00 97.25 74 ASP A O 1
ATOM 587 N N . GLU A 1 75 ? -11.788 2.565 4.864 1.00 98.31 75 GLU A N 1
ATOM 588 C CA . GLU A 1 75 ? -10.663 2.413 5.782 1.00 98.31 75 GLU A CA 1
ATOM 589 C C . GLU A 1 75 ? -10.039 3.770 6.125 1.00 98.31 75 GLU A C 1
ATOM 591 O O . GLU A 1 75 ? -10.079 4.734 5.354 1.00 98.31 75 GLU A O 1
ATOM 596 N N . GLN A 1 76 ? -9.385 3.858 7.287 1.00 98.25 76 GLN A N 1
ATOM 597 C CA . GLN A 1 76 ? -8.623 5.045 7.675 1.00 98.25 76 GLN A CA 1
ATOM 598 C C . GLN A 1 76 ? -7.146 4.902 7.308 1.00 98.25 76 GLN A C 1
ATOM 600 O O . GLN A 1 76 ? -6.433 4.055 7.848 1.00 98.25 76 GLN A O 1
ATOM 605 N N . ILE A 1 77 ? -6.644 5.829 6.492 1.00 98.12 77 ILE A N 1
ATOM 606 C CA . ILE A 1 77 ? -5.206 5.983 6.269 1.00 98.12 77 ILE A CA 1
ATOM 607 C C . ILE A 1 77 ? -4.600 6.803 7.407 1.00 98.12 77 ILE A C 1
ATOM 609 O O . ILE A 1 77 ? -5.061 7.906 7.708 1.00 98.12 77 ILE A O 1
ATOM 613 N N . ILE A 1 78 ? -3.528 6.302 8.010 1.00 96.69 78 ILE A N 1
ATOM 614 C CA . ILE A 1 78 ? -2.610 7.080 8.838 1.00 96.69 78 ILE A CA 1
ATOM 615 C C . ILE A 1 78 ? -1.316 7.228 8.049 1.00 96.69 78 ILE A C 1
ATOM 617 O O . ILE A 1 78 ? -0.538 6.282 7.929 1.00 96.69 78 ILE A O 1
ATOM 621 N N . ASN A 1 79 ? -1.076 8.425 7.519 1.00 94.50 79 ASN A N 1
ATOM 622 C CA . ASN A 1 79 ? 0.169 8.742 6.835 1.00 94.50 79 ASN A CA 1
ATOM 623 C C . ASN A 1 79 ? 1.330 8.623 7.813 1.00 94.50 79 ASN A C 1
ATOM 625 O O . ASN A 1 79 ? 1.212 9.026 8.970 1.00 94.50 79 ASN A O 1
ATOM 629 N N . GLY A 1 80 ? 2.468 8.140 7.336 1.00 91.31 80 GLY A N 1
ATOM 630 C CA . GLY A 1 80 ? 3.657 8.040 8.156 1.00 91.31 80 GLY A CA 1
ATOM 631 C C . GLY A 1 80 ? 4.846 7.457 7.400 1.00 91.31 80 GLY A C 1
ATOM 632 O O . GLY A 1 80 ? 4.828 7.341 6.172 1.00 91.31 80 GLY A O 1
ATOM 633 N N . PRO A 1 81 ? 5.898 7.087 8.136 1.00 87.62 81 PRO A N 1
ATOM 634 C CA . PRO A 1 81 ? 7.068 6.400 7.608 1.00 87.62 81 PRO A CA 1
ATOM 635 C C . PRO A 1 81 ? 6.692 5.185 6.778 1.00 87.62 81 PRO A C 1
ATOM 637 O O . PRO A 1 81 ? 5.802 4.424 7.155 1.00 87.62 81 PRO A O 1
ATOM 640 N N . TYR A 1 82 ? 7.413 4.986 5.675 1.00 90.75 82 TYR A N 1
ATOM 641 C CA . TYR A 1 82 ? 7.211 3.839 4.791 1.00 90.75 82 TYR A CA 1
ATOM 642 C C . TYR A 1 82 ? 5.764 3.715 4.285 1.00 90.75 82 TYR A C 1
ATOM 644 O O . TYR A 1 82 ? 5.306 2.612 4.022 1.00 90.75 82 TYR A O 1
ATOM 652 N N . GLY A 1 83 ? 5.035 4.830 4.168 1.00 92.31 83 GLY A N 1
ATOM 653 C CA . GLY A 1 83 ? 3.653 4.863 3.685 1.00 92.31 83 GLY A CA 1
ATOM 654 C C . GLY A 1 83 ? 2.597 4.775 4.787 1.00 92.31 83 GLY A C 1
ATOM 655 O O . GLY A 1 83 ? 1.424 5.020 4.525 1.00 92.31 83 GLY A O 1
ATOM 656 N N . GLY A 1 84 ? 3.009 4.521 6.032 1.00 93.75 84 GLY A N 1
ATOM 657 C CA . GLY A 1 84 ? 2.134 4.579 7.198 1.00 93.75 84 GLY A CA 1
ATOM 658 C C . GLY A 1 84 ? 1.361 3.288 7.473 1.00 93.75 84 GLY A C 1
ATOM 659 O O . GLY A 1 84 ? 1.917 2.191 7.357 1.00 93.75 84 GLY A O 1
ATOM 660 N N . LEU A 1 85 ? 0.111 3.440 7.921 1.00 95.06 85 LEU A N 1
ATOM 661 C CA . LEU A 1 85 ? -0.788 2.369 8.369 1.00 95.06 85 LEU A CA 1
ATOM 662 C C . LEU A 1 85 ? -2.162 2.539 7.724 1.00 95.06 85 LEU A C 1
ATOM 664 O O . LEU A 1 85 ? -2.692 3.650 7.725 1.00 95.06 85 LEU A O 1
ATOM 668 N N . TYR A 1 86 ? -2.762 1.450 7.258 1.00 97.44 86 TYR A N 1
ATOM 669 C CA . TYR A 1 86 ? -4.150 1.416 6.800 1.00 97.44 86 TYR A CA 1
ATOM 670 C C . TYR A 1 86 ? -4.993 0.618 7.793 1.00 97.44 86 TYR A C 1
ATOM 672 O O . TYR A 1 86 ? -4.604 -0.481 8.210 1.00 97.44 86 TYR A O 1
ATOM 680 N N . LEU A 1 87 ? -6.103 1.218 8.226 1.00 98.12 87 LEU A N 1
ATOM 681 C CA . LEU A 1 87 ? -6.923 0.729 9.327 1.00 98.12 87 LEU A CA 1
ATOM 682 C C . LEU A 1 87 ? -8.316 0.333 8.854 1.00 98.12 87 LEU A C 1
ATOM 684 O O . LEU A 1 87 ? -9.031 1.170 8.314 1.00 98.12 87 LEU A O 1
ATOM 688 N N . ASP A 1 88 ? -8.700 -0.894 9.172 1.00 97.94 88 ASP A N 1
ATOM 689 C CA . ASP A 1 88 ? -10.012 -1.482 8.900 1.00 97.94 88 ASP A CA 1
ATOM 690 C C . ASP A 1 88 ? -10.796 -1.586 10.217 1.00 97.94 88 ASP A C 1
ATOM 692 O O . ASP A 1 88 ? -10.281 -2.066 11.237 1.00 97.94 88 ASP A O 1
ATOM 696 N N . ALA A 1 89 ? -12.030 -1.080 10.217 1.00 97.69 89 ALA A N 1
ATOM 697 C CA . ALA A 1 89 ? -12.932 -1.158 11.355 1.00 97.69 89 ALA A CA 1
ATOM 698 C C . ALA A 1 89 ? -14.033 -2.193 11.122 1.00 97.69 89 ALA A C 1
ATOM 700 O O . ALA A 1 89 ? -15.079 -1.915 10.547 1.00 97.69 89 ALA A O 1
ATOM 701 N N . ARG A 1 90 ? -13.845 -3.360 11.733 1.00 94.81 90 ARG A N 1
ATOM 702 C CA . ARG A 1 90 ? -14.747 -4.509 11.643 1.00 94.81 90 ARG A CA 1
ATOM 703 C C . ARG A 1 90 ? -14.897 -5.193 12.988 1.00 94.81 90 ARG A C 1
ATOM 705 O O . ARG A 1 90 ? -14.077 -5.031 13.891 1.00 94.81 90 ARG A O 1
ATOM 712 N N . ASP A 1 91 ? -15.967 -5.965 13.149 1.00 93.81 91 ASP A N 1
ATOM 713 C CA . ASP A 1 91 ? -16.215 -6.762 14.359 1.00 93.81 91 ASP A CA 1
ATOM 714 C C . ASP A 1 91 ? -16.119 -5.960 15.677 1.00 93.81 91 ASP A C 1
ATOM 716 O O . ASP A 1 91 ? -15.657 -6.464 16.706 1.00 93.81 91 ASP A O 1
ATOM 720 N N . GLN A 1 92 ? -16.586 -4.703 15.658 1.00 95.50 92 GLN A N 1
ATOM 721 C CA . GLN A 1 92 ? -16.534 -3.756 16.788 1.00 95.50 92 GLN A CA 1
ATOM 722 C C . GLN A 1 92 ? -15.110 -3.397 17.256 1.00 95.50 92 GLN A C 1
ATOM 724 O O . GLN A 1 92 ? -14.910 -3.009 18.409 1.00 95.50 92 GLN A O 1
ATOM 729 N N . LYS A 1 93 ? -14.115 -3.544 16.381 1.00 97.12 93 LYS A N 1
ATOM 730 C CA . LYS A 1 93 ? -12.697 -3.290 16.647 1.00 97.12 93 LYS A CA 1
ATOM 731 C C . LYS A 1 93 ? -12.065 -2.552 15.470 1.00 97.12 93 LYS A C 1
ATOM 733 O O . LYS A 1 93 ? -12.671 -2.430 14.414 1.00 97.12 93 LYS A O 1
ATOM 738 N N . VAL A 1 94 ? -10.843 -2.072 15.672 1.00 98.31 94 VAL A N 1
ATOM 739 C CA . VAL A 1 94 ? -10.006 -1.489 14.619 1.00 98.31 94 VAL A CA 1
ATOM 740 C C . VAL A 1 94 ? -8.782 -2.376 14.439 1.00 98.31 94 VAL A C 1
ATOM 742 O O . VAL A 1 94 ? -8.185 -2.813 15.424 1.00 98.31 94 VAL A O 1
ATOM 745 N N . TYR A 1 95 ? -8.411 -2.646 13.196 1.00 97.88 95 TYR A N 1
ATOM 746 C CA . TYR A 1 95 ? -7.295 -3.496 12.811 1.00 97.88 95 TYR A CA 1
ATOM 747 C C . TYR A 1 95 ? -6.335 -2.725 11.915 1.00 97.88 95 TYR A C 1
ATOM 749 O O . TYR A 1 95 ? -6.764 -1.997 11.030 1.00 97.88 95 TYR A O 1
ATOM 757 N N . VAL A 1 96 ? -5.033 -2.907 12.112 1.00 96.19 96 VAL A N 1
ATOM 758 C CA . VAL A 1 96 ? -4.024 -2.514 11.121 1.00 96.19 96 VAL A CA 1
ATOM 759 C C . VAL A 1 96 ? -3.924 -3.658 10.119 1.00 96.19 96 VAL A C 1
ATOM 761 O O . VAL A 1 96 ? -3.286 -4.663 10.432 1.00 96.19 96 VAL A O 1
ATOM 764 N N . PHE A 1 97 ? -4.550 -3.528 8.948 1.00 93.50 97 PHE A N 1
ATOM 765 C CA . PHE A 1 97 ? -4.548 -4.603 7.945 1.00 93.50 97 PHE A CA 1
ATOM 766 C C . PHE A 1 97 ? -3.403 -4.461 6.926 1.00 93.50 97 PHE A C 1
ATOM 768 O O . PHE A 1 97 ? -2.926 -5.461 6.396 1.00 93.50 97 PHE A O 1
ATOM 775 N N . ALA A 1 98 ? -2.892 -3.242 6.704 1.00 94.94 98 ALA A N 1
ATOM 776 C CA . ALA A 1 98 ? -1.689 -3.006 5.903 1.00 94.94 98 ALA A CA 1
ATOM 777 C C . ALA A 1 98 ? -0.778 -1.945 6.540 1.00 94.94 98 ALA A C 1
ATOM 779 O O . ALA A 1 98 ? -1.237 -0.985 7.164 1.00 94.94 98 ALA A O 1
ATOM 780 N N . ARG A 1 99 ? 0.541 -2.120 6.395 1.00 93.06 99 ARG A N 1
ATOM 781 C CA . ARG A 1 99 ? 1.556 -1.177 6.890 1.00 93.06 99 ARG A CA 1
ATOM 782 C C . ARG A 1 99 ? 2.823 -1.178 6.039 1.00 93.06 99 ARG A C 1
ATOM 784 O O . ARG A 1 99 ? 3.123 -2.168 5.375 1.00 93.06 99 ARG A O 1
ATOM 791 N N . GLY A 1 100 ? 3.597 -0.101 6.147 1.00 89.75 100 GLY A N 1
ATOM 792 C CA . GLY A 1 100 ? 4.973 -0.046 5.649 1.00 89.75 100 GLY A CA 1
ATOM 793 C C . GLY A 1 100 ? 5.935 -0.998 6.376 1.00 89.75 100 GLY A C 1
ATOM 794 O O . GLY A 1 100 ? 5.732 -1.349 7.544 1.00 89.75 100 GLY A O 1
ATOM 795 N N . GLU A 1 101 ? 7.023 -1.393 5.705 1.00 81.25 101 GLU A N 1
ATOM 796 C CA . GLU A 1 101 ? 7.908 -2.481 6.170 1.00 81.25 101 GLU A CA 1
ATOM 797 C C . GLU A 1 101 ? 9.275 -2.035 6.720 1.00 81.25 101 GLU A C 1
ATOM 799 O O . GLU A 1 101 ? 10.127 -2.861 7.040 1.00 81.25 101 GLU A O 1
ATOM 804 N N . GLY A 1 102 ? 9.501 -0.736 6.927 1.00 68.88 102 GLY A N 1
ATOM 805 C CA . GLY A 1 102 ? 10.591 -0.264 7.793 1.00 68.88 102 GLY A CA 1
ATOM 806 C C . GLY A 1 102 ? 12.012 -0.280 7.210 1.00 68.88 102 GLY A C 1
ATOM 807 O O . GLY A 1 102 ? 12.876 0.403 7.751 1.00 68.88 102 GLY A O 1
ATOM 808 N N . THR A 1 103 ? 12.288 -1.041 6.150 1.00 68.69 103 THR A N 1
ATOM 809 C CA . THR A 1 103 ? 13.630 -1.130 5.537 1.00 68.69 103 THR A CA 1
ATOM 810 C C . THR A 1 103 ? 13.653 -0.611 4.107 1.00 68.69 103 THR A C 1
ATOM 812 O O . THR A 1 103 ? 14.495 0.216 3.766 1.00 68.69 103 THR A O 1
ATOM 815 N N . SER A 1 104 ? 12.735 -1.066 3.258 1.00 63.12 104 SER A N 1
ATOM 816 C CA . SER A 1 104 ? 12.658 -0.631 1.851 1.00 63.12 104 SER A CA 1
ATOM 817 C C . SER A 1 104 ? 11.255 -0.710 1.257 1.00 63.12 104 SER A C 1
ATOM 819 O O . SER A 1 104 ? 11.011 -0.090 0.230 1.00 63.12 104 SER A O 1
ATOM 821 N N . GLY A 1 105 ? 10.335 -1.421 1.919 1.00 83.06 105 GLY A N 1
ATOM 822 C CA . GLY A 1 105 ? 8.934 -1.511 1.524 1.00 83.06 105 GLY A CA 1
ATOM 823 C C . GLY A 1 105 ? 8.172 -0.237 1.876 1.00 83.06 105 GLY A C 1
ATOM 824 O O . GLY A 1 105 ? 7.852 -0.020 3.046 1.00 83.06 105 GLY A O 1
ATOM 825 N N . MET A 1 106 ? 7.893 0.594 0.872 1.00 92.31 106 MET A N 1
ATOM 826 C CA . MET A 1 106 ? 6.937 1.698 0.968 1.00 92.31 106 MET A CA 1
ATOM 827 C C . MET A 1 106 ? 5.526 1.167 0.696 1.00 92.31 106 MET A C 1
ATOM 829 O O . MET A 1 106 ? 5.314 0.476 -0.298 1.00 92.31 106 MET A O 1
ATOM 833 N N . LEU A 1 107 ? 4.581 1.504 1.569 1.00 95.81 107 LEU A N 1
ATOM 834 C CA . LEU A 1 107 ? 3.157 1.259 1.395 1.00 95.81 107 LEU A CA 1
ATOM 835 C C . LEU A 1 107 ? 2.526 2.393 0.583 1.00 95.81 107 LEU A C 1
ATOM 837 O O . LEU A 1 107 ? 2.772 3.576 0.822 1.00 95.81 107 LEU A O 1
ATOM 841 N N . SER A 1 108 ? 1.684 2.026 -0.363 1.00 96.25 108 SER A N 1
ATOM 842 C CA . SER A 1 108 ? 0.801 2.930 -1.090 1.00 96.25 108 SER A CA 1
ATOM 843 C C . SER A 1 108 ? -0.444 2.163 -1.532 1.00 96.25 108 SER A C 1
ATOM 845 O O . SER A 1 108 ? -0.579 0.972 -1.247 1.00 96.25 108 SER A O 1
ATOM 847 N N . TYR A 1 109 ? -1.351 2.830 -2.233 1.00 97.50 109 TYR A N 1
ATOM 848 C CA . TYR A 1 109 ? -2.464 2.179 -2.907 1.00 97.50 109 TYR A CA 1
ATOM 849 C C . TYR A 1 109 ? -2.642 2.771 -4.306 1.00 97.50 109 TYR A C 1
ATOM 851 O O . TYR A 1 109 ? -2.178 3.879 -4.591 1.00 97.50 109 TYR A O 1
ATOM 859 N N . THR A 1 110 ? -3.304 2.031 -5.191 1.00 97.75 110 THR A N 1
ATOM 860 C CA . THR A 1 110 ? -3.661 2.512 -6.529 1.00 97.75 110 THR A CA 1
ATOM 861 C C . THR A 1 110 ? -5.007 1.971 -6.989 1.00 97.7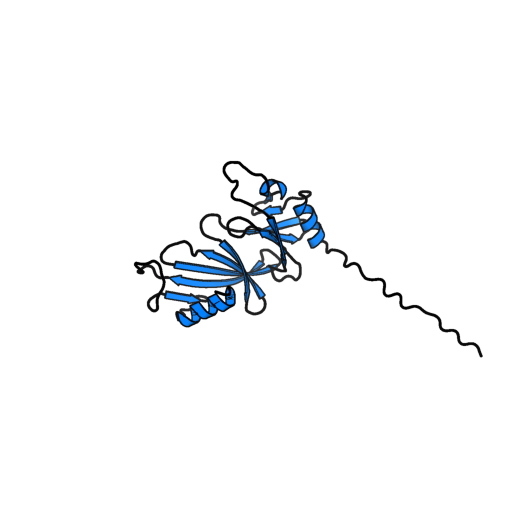5 110 THR A C 1
ATOM 863 O O . THR A 1 110 ? -5.476 0.943 -6.508 1.00 97.75 110 THR A O 1
ATOM 866 N N . ASN A 1 111 ? -5.621 2.671 -7.941 1.00 97.00 111 ASN A N 1
ATOM 867 C CA . ASN A 1 111 ? -6.812 2.214 -8.639 1.00 97.00 111 ASN A CA 1
ATOM 868 C C . ASN A 1 111 ? -6.395 1.579 -9.964 1.00 97.00 111 ASN A C 1
ATOM 870 O O . ASN A 1 111 ? -5.873 2.262 -10.845 1.00 97.00 111 ASN A O 1
ATOM 874 N N . TYR A 1 112 ? -6.659 0.287 -10.121 1.00 96.25 112 TYR A N 1
ATOM 875 C CA . TYR A 1 112 ? -6.311 -0.460 -11.325 1.00 96.25 112 TYR A CA 1
ATOM 876 C C . TYR A 1 112 ? -7.344 -1.547 -11.598 1.00 96.25 112 TYR A C 1
ATOM 878 O O . TYR A 1 112 ? -7.799 -2.229 -10.683 1.00 96.25 112 TYR A O 1
ATOM 886 N N . ASP A 1 113 ? -7.731 -1.690 -12.866 1.00 95.00 113 ASP A N 1
ATOM 887 C CA . ASP A 1 113 ? -8.726 -2.678 -13.309 1.00 95.00 113 ASP A CA 1
ATOM 888 C C . ASP A 1 113 ? -10.055 -2.615 -12.519 1.00 95.00 113 ASP A C 1
ATOM 890 O O . ASP A 1 113 ? -10.668 -3.624 -12.180 1.00 95.00 113 ASP A O 1
ATOM 894 N N . ASN A 1 114 ? -10.516 -1.389 -12.231 1.00 94.62 114 ASN A N 1
ATOM 895 C CA . ASN A 1 114 ? -11.737 -1.089 -11.464 1.00 94.62 114 ASN A CA 1
ATOM 896 C C . ASN A 1 114 ? -11.745 -1.614 -10.015 1.00 94.62 114 ASN A C 1
ATOM 898 O O . ASN A 1 114 ? -12.821 -1.854 -9.468 1.00 94.62 114 ASN A O 1
ATOM 902 N N . ALA A 1 115 ? -10.575 -1.768 -9.398 1.00 97.50 115 ALA A N 1
ATOM 903 C CA . ALA A 1 115 ? -10.433 -2.097 -7.985 1.00 97.50 115 ALA A CA 1
ATOM 904 C C . ALA A 1 115 ? -9.325 -1.264 -7.331 1.00 97.50 115 ALA A C 1
ATOM 906 O O . ALA A 1 115 ? -8.433 -0.749 -8.017 1.00 97.50 115 ALA A O 1
ATOM 907 N N . VAL A 1 116 ? -9.371 -1.172 -6.003 1.00 98.12 116 VAL A N 1
ATOM 908 C CA . VAL A 1 116 ? -8.269 -0.646 -5.200 1.00 98.12 116 VAL A CA 1
ATOM 909 C C . VAL A 1 116 ? -7.287 -1.772 -4.891 1.00 98.12 116 VAL A C 1
ATOM 911 O O . VAL A 1 116 ? -7.671 -2.879 -4.508 1.00 98.12 116 VAL A O 1
ATOM 914 N N . TRP A 1 117 ? -6.007 -1.480 -5.091 1.00 98.31 117 TRP A N 1
ATOM 915 C CA . TRP A 1 117 ? -4.889 -2.377 -4.831 1.00 98.31 117 TRP A CA 1
ATOM 916 C C . TRP A 1 117 ? -3.974 -1.754 -3.795 1.00 98.31 117 TRP A C 1
ATOM 918 O O . TRP A 1 117 ? -3.545 -0.608 -3.954 1.00 98.31 117 TRP A O 1
ATOM 928 N N . ILE A 1 118 ? -3.619 -2.531 -2.778 1.00 98.00 118 ILE A N 1
ATOM 929 C CA . ILE A 1 118 ? -2.541 -2.179 -1.863 1.00 98.00 118 ILE A CA 1
ATOM 930 C C . ILE A 1 118 ? -1.222 -2.481 -2.551 1.00 98.00 118 ILE A C 1
ATOM 932 O O . ILE A 1 118 ? -1.060 -3.537 -3.160 1.00 98.00 118 ILE A O 1
ATOM 936 N N . VAL A 1 119 ? -0.286 -1.541 -2.469 1.00 97.44 119 VAL A N 1
ATOM 937 C CA . VAL A 1 119 ? 1.009 -1.650 -3.123 1.00 97.44 119 VAL A CA 1
ATOM 938 C C . VAL A 1 119 ? 2.118 -1.548 -2.096 1.00 97.44 119 VAL A C 1
ATOM 940 O O . VAL A 1 119 ? 2.325 -0.495 -1.488 1.00 97.44 119 VAL A O 1
ATOM 943 N N . HIS A 1 120 ? 2.887 -2.622 -1.976 1.00 95.81 120 HIS A N 1
ATOM 944 C CA . HIS A 1 120 ? 4.191 -2.602 -1.329 1.00 95.81 120 HIS A CA 1
ATOM 945 C C . HIS A 1 120 ? 5.256 -2.456 -2.407 1.00 95.81 120 HIS A C 1
ATOM 947 O O . HIS A 1 120 ? 5.305 -3.242 -3.350 1.00 95.81 120 HIS A O 1
ATOM 953 N N . SER A 1 121 ? 6.111 -1.443 -2.295 1.00 94.88 121 SER A N 1
ATOM 954 C CA . SER A 1 121 ? 7.166 -1.192 -3.280 1.00 94.88 121 SER A CA 1
ATOM 955 C C . SER A 1 121 ? 8.553 -1.199 -2.656 1.00 94.88 121 SER A C 1
ATOM 957 O O . SER A 1 121 ? 8.760 -0.535 -1.643 1.00 94.88 121 SER A O 1
ATOM 959 N N . ASP A 1 122 ? 9.502 -1.867 -3.309 1.00 93.19 122 ASP A N 1
ATOM 960 C CA . ASP A 1 122 ? 10.937 -1.804 -3.035 1.00 93.19 122 ASP A CA 1
ATOM 961 C C . ASP A 1 122 ? 11.663 -1.286 -4.282 1.00 93.19 122 ASP A C 1
ATOM 963 O O . ASP A 1 122 ? 11.902 -2.019 -5.245 1.00 93.19 122 ASP A O 1
ATOM 967 N N . THR A 1 123 ? 12.005 0.001 -4.261 1.00 90.81 123 THR A N 1
ATOM 968 C CA . THR A 1 123 ? 12.730 0.676 -5.350 1.00 90.81 123 THR A CA 1
ATOM 969 C C . THR A 1 123 ? 14.054 1.282 -4.887 1.00 90.81 123 THR A C 1
ATOM 971 O O . THR A 1 123 ? 14.695 2.007 -5.646 1.00 90.81 123 THR A O 1
ATOM 974 N N . SER A 1 124 ? 14.446 1.059 -3.627 1.00 86.12 124 SER A N 1
ATOM 975 C CA . SER A 1 124 ? 15.668 1.635 -3.051 1.00 86.12 124 SER A CA 1
ATOM 976 C C . SER A 1 124 ? 16.896 0.743 -3.221 1.00 86.12 124 SER A C 1
ATOM 978 O O . SER A 1 124 ? 18.019 1.219 -3.053 1.00 86.12 124 SER A O 1
ATOM 980 N N . HIS A 1 125 ? 16.709 -0.541 -3.535 1.00 84.56 125 HIS A N 1
ATOM 981 C CA . HIS A 1 125 ? 17.814 -1.462 -3.783 1.00 84.56 125 HIS A CA 1
ATOM 982 C C . HIS A 1 125 ? 18.354 -1.331 -5.211 1.00 84.56 125 HIS A C 1
ATOM 984 O O . HIS A 1 125 ? 17.604 -1.263 -6.180 1.00 84.56 125 HIS A O 1
ATOM 990 N N . MET A 1 126 ? 19.682 -1.340 -5.353 1.00 86.69 126 MET A N 1
ATOM 991 C CA . MET A 1 126 ? 20.312 -1.389 -6.673 1.00 86.69 126 MET A CA 1
ATOM 992 C C . MET A 1 126 ? 19.983 -2.704 -7.386 1.00 86.69 126 MET A C 1
ATOM 994 O O . MET A 1 126 ? 19.946 -3.764 -6.761 1.00 86.69 126 MET A O 1
ATOM 998 N N . GLY A 1 127 ? 19.804 -2.625 -8.704 1.00 93.31 127 GLY A N 1
ATOM 999 C CA . GLY A 1 127 ? 19.585 -3.786 -9.563 1.00 93.31 127 GLY A CA 1
ATOM 1000 C C . GLY A 1 127 ? 18.132 -4.241 -9.669 1.00 93.31 127 GLY A C 1
ATOM 1001 O O . GLY A 1 127 ? 17.875 -5.164 -10.435 1.00 93.31 127 GLY A O 1
ATOM 1002 N N . ARG A 1 128 ? 17.184 -3.622 -8.946 1.00 94.19 128 ARG A N 1
ATOM 1003 C CA . ARG A 1 128 ? 15.763 -3.945 -9.099 1.00 94.19 128 ARG A CA 1
ATOM 1004 C C . ARG A 1 128 ? 14.805 -2.828 -8.692 1.00 94.19 128 ARG A C 1
ATOM 1006 O O . ARG A 1 128 ? 15.107 -1.998 -7.840 1.00 94.19 128 ARG A O 1
ATOM 1013 N N . GLN A 1 129 ? 13.601 -2.904 -9.238 1.00 95.31 129 GLN A N 1
ATOM 1014 C CA . GLN A 1 129 ? 12.409 -2.215 -8.758 1.00 95.31 129 GLN A CA 1
ATOM 1015 C C . GLN A 1 129 ? 11.290 -3.239 -8.667 1.00 95.31 129 GLN A C 1
ATOM 1017 O O . GLN A 1 129 ? 11.019 -3.925 -9.649 1.00 95.31 129 GLN A O 1
ATOM 1022 N N . MET A 1 130 ? 10.657 -3.341 -7.503 1.00 95.62 130 MET A N 1
ATOM 1023 C CA . MET A 1 130 ? 9.609 -4.322 -7.239 1.00 95.62 130 MET A CA 1
ATOM 1024 C C . MET A 1 130 ? 8.367 -3.615 -6.709 1.00 95.62 130 MET A C 1
ATOM 1026 O O . MET A 1 130 ? 8.467 -2.808 -5.787 1.00 95.62 130 MET A O 1
ATOM 1030 N N . PHE A 1 131 ? 7.208 -3.948 -7.266 1.00 97.00 131 PHE A N 1
ATOM 1031 C CA . PHE A 1 131 ? 5.904 -3.490 -6.802 1.00 97.00 131 PHE A CA 1
ATOM 1032 C C . PHE A 1 131 ? 4.998 -4.710 -6.653 1.00 97.00 131 PHE A C 1
ATOM 1034 O O . PHE A 1 131 ? 4.617 -5.327 -7.649 1.00 97.00 131 PHE A O 1
ATOM 1041 N N . TRP A 1 132 ? 4.679 -5.069 -5.415 1.00 96.50 132 TRP A N 1
ATOM 1042 C CA . TRP A 1 132 ? 3.703 -6.101 -5.089 1.00 96.50 132 TRP A CA 1
ATOM 1043 C C . TRP A 1 132 ? 2.343 -5.438 -4.946 1.00 96.50 132 TRP A C 1
ATOM 1045 O O . TRP A 1 132 ? 2.173 -4.565 -4.100 1.00 96.50 132 TRP A O 1
ATOM 1055 N N . LEU A 1 133 ? 1.407 -5.823 -5.806 1.00 97.75 133 LEU A N 1
ATOM 1056 C CA . LEU A 1 133 ? 0.034 -5.355 -5.792 1.00 97.75 133 LEU A CA 1
ATOM 1057 C C . LEU A 1 133 ? -0.836 -6.465 -5.213 1.00 97.75 133 LEU A C 1
ATOM 1059 O O . LEU A 1 133 ? -0.912 -7.546 -5.798 1.00 97.75 133 LEU A O 1
ATOM 1063 N N . THR A 1 134 ? -1.524 -6.180 -4.116 1.00 97.88 134 THR A N 1
ATOM 1064 C CA . THR A 1 134 ? -2.443 -7.111 -3.461 1.00 97.88 134 THR A CA 1
ATOM 1065 C C . THR A 1 134 ? -3.842 -6.514 -3.457 1.00 97.88 134 THR A C 1
ATOM 1067 O O . THR A 1 134 ? -4.053 -5.388 -3.002 1.00 97.88 134 THR A O 1
ATOM 1070 N N . ARG A 1 135 ? -4.807 -7.272 -3.977 1.00 98.12 135 ARG A N 1
ATOM 1071 C CA . ARG A 1 135 ? -6.225 -6.924 -3.934 1.00 98.12 135 ARG A CA 1
ATOM 1072 C C . ARG A 1 135 ? -6.900 -7.708 -2.824 1.00 98.12 135 ARG A C 1
ATOM 1074 O O . ARG A 1 135 ? -6.807 -8.939 -2.774 1.00 98.12 135 ARG A O 1
ATOM 1081 N N . TYR A 1 136 ? -7.615 -6.980 -1.982 1.00 97.81 136 TYR A N 1
ATOM 1082 C CA . TYR A 1 136 ? -8.410 -7.530 -0.894 1.00 97.81 136 TYR A CA 1
ATOM 1083 C C . TYR A 1 136 ? -9.904 -7.515 -1.249 1.00 97.81 136 TYR A C 1
ATOM 1085 O O . TYR A 1 136 ? -10.307 -6.956 -2.274 1.00 97.81 136 TYR A O 1
ATOM 1093 N N . ASN A 1 137 ? -10.697 -8.223 -0.447 1.00 96.56 137 ASN A N 1
ATOM 1094 C CA . ASN A 1 137 ? -12.161 -8.206 -0.463 1.00 96.56 137 ASN A CA 1
ATOM 1095 C C . ASN A 1 137 ? -12.662 -8.387 0.980 1.00 96.56 137 ASN A C 1
ATOM 1097 O O . ASN A 1 137 ? -13.083 -9.497 1.348 1.00 96.56 137 ASN A O 1
ATOM 1101 N N . GLY A 1 138 ? -12.510 -7.337 1.791 1.00 94.69 138 GLY A N 1
ATOM 1102 C CA . GLY A 1 138 ? -12.803 -7.304 3.228 1.00 94.69 138 GLY A CA 1
ATOM 1103 C C . GLY A 1 138 ? -11.621 -7.713 4.116 1.00 94.69 138 GLY A C 1
ATOM 1104 O O . GLY A 1 138 ? -11.216 -8.883 4.159 1.00 94.69 138 GLY A O 1
ATOM 1105 N N . GLY A 1 139 ? -11.092 -6.747 4.865 1.00 90.81 139 GLY A N 1
ATOM 1106 C CA . GLY A 1 139 ? -9.790 -6.720 5.534 1.00 90.81 139 GLY A CA 1
ATOM 1107 C C . GLY A 1 139 ? -8.739 -7.652 4.942 1.00 90.81 139 GLY A C 1
ATOM 1108 O O . GLY A 1 139 ? -8.366 -7.523 3.787 1.00 90.81 139 GLY A O 1
ATOM 1109 N N . GLU A 1 140 ? -8.227 -8.617 5.712 1.00 90.94 140 GLU A N 1
ATOM 1110 C CA . GLU A 1 140 ? -7.098 -9.472 5.282 1.00 90.94 140 GLU A CA 1
ATOM 1111 C C . GLU A 1 140 ? -7.441 -10.564 4.237 1.00 90.94 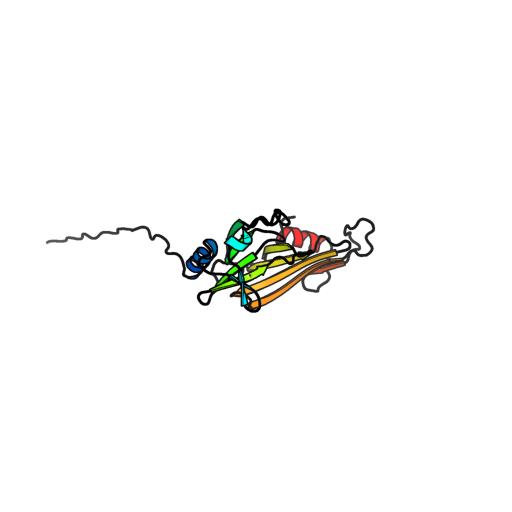140 GLU A C 1
ATOM 1113 O O . GLU A 1 140 ? -6.616 -11.436 3.954 1.00 90.94 140 GLU A O 1
ATOM 1118 N N . ASN A 1 141 ? -8.643 -10.562 3.650 1.00 95.19 141 ASN A N 1
ATOM 1119 C CA . ASN A 1 141 ? -9.031 -11.541 2.634 1.00 95.19 141 ASN A CA 1
ATOM 1120 C C . ASN A 1 141 ? -8.417 -11.213 1.262 1.00 95.19 141 ASN A C 1
ATOM 1122 O O . ASN A 1 141 ? -9.019 -10.515 0.445 1.00 95.19 141 ASN A O 1
ATOM 1126 N N . ILE A 1 142 ? -7.223 -11.746 1.003 1.00 97.06 142 ILE A N 1
ATOM 1127 C CA . ILE A 1 142 ? -6.533 -11.620 -0.286 1.00 97.06 142 ILE A CA 1
ATOM 1128 C C . ILE A 1 142 ? -7.275 -12.420 -1.358 1.00 97.06 142 ILE A C 1
ATOM 1130 O O . ILE A 1 142 ? -7.478 -13.629 -1.233 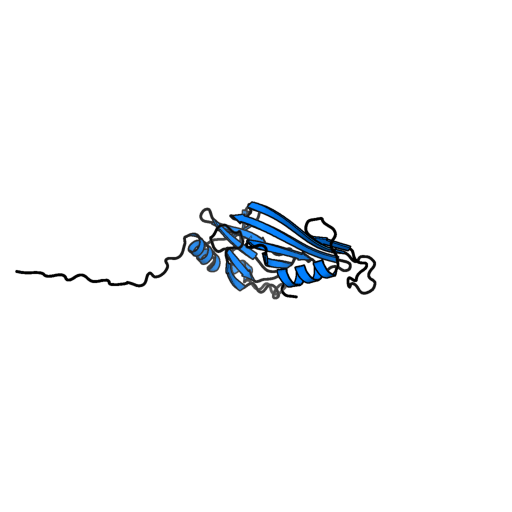1.00 97.06 142 ILE A O 1
ATOM 1134 N N . VAL A 1 143 ? -7.631 -11.747 -2.449 1.00 97.81 143 VAL A N 1
ATOM 1135 C CA . VAL A 1 143 ? -8.292 -12.364 -3.607 1.00 97.81 143 VAL A CA 1
ATOM 1136 C C . VAL A 1 143 ? -7.405 -12.404 -4.842 1.00 97.81 143 VAL A C 1
ATOM 1138 O O . VAL A 1 143 ? -7.667 -13.200 -5.744 1.00 97.81 143 VAL A O 1
ATOM 1141 N N . GLU A 1 144 ? -6.369 -11.565 -4.899 1.00 97.50 144 GLU A N 1
ATOM 1142 C CA . GLU A 1 144 ? -5.460 -11.501 -6.038 1.00 97.50 144 GLU A CA 1
ATOM 1143 C C . GLU A 1 144 ? -4.134 -10.831 -5.677 1.00 97.50 144 GLU A C 1
ATOM 1145 O O . GLU A 1 144 ? -4.108 -9.874 -4.903 1.00 97.50 144 GLU A O 1
ATOM 1150 N N . GLU A 1 145 ? -3.043 -11.312 -6.273 1.00 97.06 145 GLU A N 1
ATOM 1151 C CA . GLU A 1 145 ? -1.700 -10.762 -6.090 1.00 97.06 145 GLU A CA 1
ATOM 1152 C C . GLU A 1 145 ? -0.956 -10.708 -7.419 1.00 97.06 145 GLU A C 1
ATOM 1154 O O . GLU A 1 145 ? -0.996 -11.649 -8.220 1.00 97.06 145 GLU A O 1
ATOM 1159 N N . HIS A 1 146 ? -0.258 -9.602 -7.654 1.00 96.56 146 HIS A N 1
ATOM 1160 C CA . HIS A 1 146 ? 0.563 -9.388 -8.835 1.00 96.56 146 HIS A CA 1
ATOM 1161 C C . HIS A 1 146 ? 1.902 -8.773 -8.459 1.00 96.56 146 HIS A C 1
ATOM 1163 O O . HIS A 1 146 ? 1.999 -7.943 -7.561 1.00 96.56 146 HIS A O 1
ATOM 1169 N N . LEU A 1 147 ? 2.929 -9.127 -9.220 1.00 97.44 147 LEU A N 1
ATOM 1170 C CA . LEU A 1 147 ? 4.208 -8.439 -9.201 1.00 97.44 147 LEU A CA 1
ATOM 1171 C C . LEU A 1 147 ? 4.356 -7.638 -10.491 1.00 97.44 147 LEU A C 1
ATOM 1173 O O . LEU A 1 147 ? 4.162 -8.197 -11.571 1.00 97.44 147 LEU A O 1
ATOM 1177 N N . LEU A 1 148 ? 4.740 -6.369 -10.371 1.00 98.12 148 LEU A N 1
ATOM 1178 C CA . LEU A 1 148 ? 5.379 -5.593 -11.429 1.00 98.12 148 LEU A CA 1
ATOM 1179 C C . LEU A 1 148 ? 6.847 -5.396 -11.043 1.00 98.12 148 LEU A C 1
ATOM 1181 O O . LEU A 1 148 ? 7.135 -4.861 -9.973 1.00 98.12 148 LEU A O 1
ATOM 1185 N N . ALA A 1 149 ? 7.769 -5.834 -11.894 1.00 97.62 149 ALA A N 1
ATOM 1186 C CA . ALA A 1 149 ? 9.194 -5.794 -11.594 1.00 97.62 149 ALA A CA 1
ATOM 1187 C C . ALA A 1 149 ? 10.043 -5.365 -12.789 1.00 97.62 149 ALA A C 1
ATOM 1189 O O . ALA A 1 149 ? 9.741 -5.712 -13.933 1.00 97.62 149 ALA A O 1
ATOM 1190 N N . ALA A 1 150 ? 11.131 -4.664 -12.484 1.00 97.31 150 ALA A N 1
ATOM 1191 C CA . ALA A 1 150 ? 12.289 -4.507 -13.352 1.00 97.31 150 ALA A CA 1
ATOM 1192 C C . ALA A 1 150 ? 13.522 -5.031 -12.613 1.00 97.31 150 ALA A C 1
ATOM 1194 O O . ALA A 1 150 ? 13.805 -4.588 -11.503 1.00 97.31 150 ALA A O 1
ATOM 1195 N N . GLU A 1 151 ? 14.270 -5.933 -13.234 1.00 97.06 151 GLU A N 1
ATOM 1196 C CA . GLU A 1 151 ? 15.513 -6.503 -12.724 1.00 97.06 151 GLU A CA 1
ATOM 1197 C C . GLU A 1 151 ? 16.652 -6.204 -13.702 1.00 97.06 151 GLU A C 1
ATOM 1199 O O . GLU A 1 151 ? 16.578 -6.474 -14.898 1.00 97.06 151 GLU A O 1
ATOM 1204 N N . TYR A 1 152 ? 17.712 -5.600 -13.184 1.00 95.75 152 TYR A N 1
ATOM 1205 C CA . TYR A 1 152 ? 18.814 -5.017 -13.944 1.00 95.75 152 TYR A CA 1
ATOM 1206 C C . TYR A 1 152 ? 20.127 -5.176 -13.168 1.00 95.75 152 TYR A C 1
ATOM 1208 O O . TYR A 1 152 ? 20.887 -4.233 -12.954 1.00 95.75 152 TYR A O 1
ATOM 1216 N N . TRP A 1 153 ? 20.383 -6.401 -12.707 1.00 93.00 153 TRP A N 1
ATOM 1217 C CA . TRP A 1 153 ? 21.510 -6.762 -11.839 1.00 93.00 153 TRP A CA 1
ATOM 1218 C C . TRP A 1 153 ? 22.890 -6.430 -12.422 1.00 93.00 153 TRP A C 1
ATOM 1220 O O . TRP A 1 153 ? 23.808 -6.101 -11.673 1.00 93.00 153 TRP A O 1
ATOM 1230 N N . ASP A 1 154 ? 23.019 -6.481 -13.748 1.00 88.50 154 ASP A N 1
ATOM 1231 C CA . ASP A 1 154 ? 24.262 -6.189 -14.470 1.00 88.50 154 ASP A CA 1
ATOM 1232 C C . ASP A 1 154 ? 24.436 -4.693 -14.803 1.00 88.50 154 ASP A C 1
ATOM 1234 O O . ASP A 1 154 ? 25.441 -4.296 -15.400 1.00 88.50 154 ASP A O 1
ATOM 1238 N N . SER A 1 155 ? 23.479 -3.841 -14.415 1.00 89.88 155 SER A N 1
ATOM 1239 C CA . SER A 1 155 ? 23.535 -2.401 -14.668 1.00 89.88 155 SER A CA 1
ATOM 1240 C C . SER A 1 155 ? 24.607 -1.723 -13.813 1.00 89.88 155 SER A C 1
ATOM 1242 O O . SER A 1 155 ? 24.554 -1.714 -12.580 1.00 89.88 155 SER A O 1
ATOM 1244 N N . SER A 1 156 ? 25.582 -1.095 -14.474 1.00 85.12 156 SER A N 1
ATOM 1245 C CA . SER A 1 156 ? 26.679 -0.392 -13.800 1.00 85.12 156 SER A CA 1
ATOM 1246 C C . SER A 1 156 ? 26.279 0.951 -13.182 1.00 85.12 156 SER A C 1
ATOM 1248 O O . SER A 1 156 ? 26.986 1.442 -12.303 1.00 85.12 156 SER A O 1
ATOM 1250 N N . ASP A 1 157 ? 25.188 1.562 -13.649 1.00 87.50 157 ASP A N 1
ATOM 1251 C CA . ASP A 1 157 ? 24.681 2.852 -13.163 1.00 87.50 157 ASP A CA 1
ATOM 1252 C C . ASP A 1 157 ? 23.418 2.715 -12.296 1.00 87.50 157 ASP A C 1
ATOM 1254 O O . ASP A 1 157 ? 22.946 3.705 -11.737 1.00 87.50 157 ASP A O 1
ATOM 1258 N N . GLY A 1 158 ? 22.917 1.488 -12.114 1.00 88.31 158 GLY A N 1
ATOM 1259 C CA . GLY A 1 158 ? 21.742 1.205 -11.295 1.00 88.31 158 GLY A CA 1
ATOM 1260 C C . GLY A 1 158 ? 20.434 1.660 -11.941 1.00 88.31 158 GLY A C 1
ATOM 1261 O O . GLY A 1 158 ? 19.455 1.882 -11.226 1.00 88.31 158 GLY A O 1
ATOM 1262 N N . VAL A 1 159 ? 20.414 1.797 -13.267 1.00 91.38 159 VAL A N 1
ATOM 1263 C CA . VAL A 1 159 ? 19.231 2.126 -14.065 1.00 91.38 159 VAL A CA 1
ATOM 1264 C C . VAL A 1 159 ? 18.925 0.960 -15.006 1.00 91.38 159 VAL A C 1
ATOM 1266 O O . VAL A 1 159 ? 19.841 0.340 -15.548 1.00 91.38 159 VAL A O 1
ATOM 1269 N N . TYR A 1 160 ? 17.641 0.638 -15.176 1.00 95.06 160 TYR A N 1
ATOM 1270 C CA . TYR A 1 160 ? 17.214 -0.355 -16.158 1.00 95.06 160 TYR A CA 1
ATOM 1271 C C . TYR A 1 160 ? 17.309 0.200 -17.584 1.00 95.06 160 TYR A C 1
ATOM 1273 O O . TYR A 1 160 ? 17.186 1.401 -17.824 1.00 95.06 160 TYR A O 1
ATOM 1281 N N . ASP A 1 161 ? 17.463 -0.699 -18.542 1.00 94.62 161 ASP A N 1
ATOM 1282 C CA . ASP A 1 161 ? 17.485 -0.419 -19.973 1.00 94.62 161 ASP A CA 1
ATOM 1283 C C . ASP A 1 161 ? 16.718 -1.503 -20.753 1.00 94.62 161 ASP A C 1
ATOM 1285 O O . ASP A 1 161 ? 16.086 -2.390 -20.179 1.00 94.62 161 ASP A O 1
ATOM 1289 N N . GLU A 1 162 ? 16.788 -1.457 -22.081 1.00 93.12 162 GLU A N 1
ATOM 1290 C CA . GLU A 1 162 ? 16.137 -2.429 -22.969 1.00 93.12 162 GLU A CA 1
ATOM 1291 C C . GLU A 1 162 ? 16.634 -3.880 -22.812 1.00 93.12 162 GLU A C 1
ATOM 1293 O O . GLU A 1 162 ? 15.966 -4.801 -23.283 1.00 93.12 162 GLU A O 1
ATOM 1298 N N . ASN A 1 163 ? 17.780 -4.094 -22.155 1.00 93.44 163 ASN A N 1
ATOM 1299 C CA . ASN A 1 163 ? 18.353 -5.415 -21.889 1.00 93.44 163 ASN A CA 1
ATOM 1300 C C . ASN A 1 163 ? 17.950 -5.970 -20.518 1.00 93.44 163 ASN A C 1
ATOM 1302 O O . ASN A 1 163 ? 18.285 -7.112 -20.202 1.00 93.44 163 ASN A O 1
ATOM 1306 N N . SER A 1 164 ? 17.259 -5.169 -19.709 1.00 96.88 164 SER A N 1
ATOM 1307 C CA . SER A 1 164 ? 16.789 -5.559 -18.384 1.00 96.88 164 SER A CA 1
ATOM 1308 C C . SER A 1 164 ? 15.604 -6.525 -18.469 1.00 96.88 164 SER A C 1
ATOM 1310 O O . SER A 1 164 ? 14.908 -6.619 -19.486 1.00 96.88 164 SER A O 1
ATOM 1312 N N . ASP A 1 165 ? 15.366 -7.261 -17.389 1.00 97.62 165 ASP A N 1
ATOM 1313 C CA . ASP A 1 165 ? 14.241 -8.180 -17.285 1.00 97.62 165 ASP A CA 1
ATOM 1314 C C . ASP A 1 165 ? 13.038 -7.466 -16.669 1.00 97.62 165 ASP A C 1
ATOM 1316 O O . ASP A 1 165 ? 13.108 -6.936 -15.563 1.00 97.62 165 ASP A O 1
ATOM 1320 N N . PHE A 1 166 ? 11.917 -7.458 -17.389 1.00 98.38 166 PHE A N 1
ATOM 1321 C CA . PHE A 1 166 ? 10.668 -6.857 -16.932 1.00 98.38 166 PHE A CA 1
ATOM 1322 C C . PHE A 1 166 ? 9.591 -7.926 -16.814 1.00 98.38 166 PHE A C 1
ATOM 1324 O O . PHE A 1 166 ? 9.392 -8.714 -17.744 1.00 98.38 166 PHE A O 1
ATOM 1331 N N . THR A 1 167 ? 8.867 -7.917 -15.699 1.00 98.38 167 THR A N 1
ATOM 1332 C CA . THR A 1 167 ? 7.849 -8.926 -15.390 1.00 98.38 167 THR A CA 1
ATOM 1333 C C . THR A 1 167 ? 6.570 -8.257 -14.905 1.00 98.38 167 THR A C 1
ATOM 1335 O O . THR A 1 167 ? 6.623 -7.341 -14.085 1.00 98.38 167 THR A O 1
ATOM 1338 N N . PHE A 1 168 ? 5.419 -8.734 -15.379 1.00 98.06 168 PHE A N 1
ATOM 1339 C CA . PHE A 1 168 ? 4.108 -8.410 -14.821 1.00 98.06 168 PHE A CA 1
ATOM 1340 C C . PHE A 1 168 ? 3.243 -9.666 -14.743 1.00 98.06 168 PHE A C 1
ATOM 1342 O O . PHE A 1 168 ? 3.135 -10.386 -15.732 1.00 98.06 168 PHE A O 1
ATOM 1349 N N . ARG A 1 169 ? 2.619 -9.934 -13.587 1.00 94.94 169 ARG A N 1
ATOM 1350 C CA . ARG A 1 169 ? 1.792 -11.145 -13.367 1.00 94.94 169 ARG A CA 1
ATOM 1351 C C . ARG A 1 169 ? 2.538 -12.445 -13.708 1.00 94.94 169 ARG A C 1
ATOM 1353 O O . ARG A 1 169 ? 1.983 -13.326 -14.350 1.00 94.94 169 ARG A O 1
ATOM 1360 N N . GLU A 1 170 ? 3.808 -12.523 -13.305 1.00 91.75 170 GLU A N 1
ATOM 1361 C CA . GLU A 1 170 ? 4.728 -13.642 -13.594 1.00 91.75 170 GLU A CA 1
ATOM 1362 C C . GLU A 1 170 ? 5.102 -13.824 -15.079 1.00 91.75 170 GLU A C 1
ATOM 1364 O O . GLU A 1 170 ? 5.887 -14.708 -15.415 1.00 91.75 170 GLU A O 1
ATOM 1369 N N . GLU A 1 171 ? 4.617 -12.956 -15.969 1.00 97.19 171 GLU A N 1
ATOM 1370 C CA . GLU A 1 171 ? 4.909 -12.997 -17.400 1.00 97.19 171 GLU A CA 1
ATOM 1371 C C . GLU A 1 171 ? 5.967 -11.959 -17.779 1.00 97.19 171 GLU A C 1
ATOM 1373 O O . GLU A 1 171 ? 5.945 -10.815 -17.314 1.00 97.19 171 GLU A O 1
ATOM 1378 N N . LYS A 1 172 ? 6.883 -12.339 -18.677 1.00 97.94 172 LYS A N 1
ATOM 1379 C CA . LYS A 1 172 ? 7.885 -11.410 -19.213 1.00 97.94 172 LYS A CA 1
ATOM 1380 C C . LYS A 1 172 ? 7.216 -10.390 -20.136 1.00 97.94 172 LYS A C 1
ATOM 1382 O O . LYS A 1 172 ? 6.500 -10.759 -21.067 1.00 97.94 172 LYS A O 1
ATOM 1387 N N . ILE A 1 173 ? 7.508 -9.113 -19.920 1.00 98.44 173 ILE A N 1
ATOM 1388 C CA . ILE A 1 173 ? 6.991 -7.987 -20.708 1.00 98.44 173 ILE A CA 1
ATOM 1389 C C . ILE A 1 173 ? 8.135 -7.168 -21.317 1.00 98.44 173 ILE A C 1
ATOM 1391 O O . ILE A 1 173 ? 9.309 -7.389 -21.021 1.00 98.44 173 ILE A O 1
ATOM 1395 N N . SER A 1 174 ? 7.809 -6.237 -22.216 1.00 98.06 174 SER A N 1
ATOM 1396 C CA . SER A 1 174 ? 8.789 -5.276 -22.730 1.00 98.06 174 SER A CA 1
ATOM 1397 C C . SER A 1 174 ? 8.986 -4.107 -21.758 1.00 98.06 174 SER A C 1
ATOM 1399 O O . SER A 1 174 ? 8.102 -3.806 -20.953 1.00 98.06 174 SER A O 1
ATOM 1401 N N . MET A 1 175 ? 10.107 -3.392 -21.898 1.00 97.75 175 MET A N 1
ATOM 1402 C CA . MET A 1 175 ? 10.352 -2.121 -21.201 1.00 97.75 175 MET A CA 1
ATOM 1403 C C . MET A 1 175 ? 9.228 -1.106 -21.459 1.00 97.75 175 MET A C 1
ATOM 1405 O O . MET A 1 175 ? 8.732 -0.487 -20.527 1.00 97.75 175 MET A O 1
ATOM 1409 N N . GLU A 1 176 ? 8.761 -0.984 -22.707 1.00 98.12 176 GLU A N 1
ATOM 1410 C CA . GLU A 1 176 ? 7.661 -0.076 -23.067 1.00 98.12 176 GLU A CA 1
ATOM 1411 C C . GLU A 1 176 ? 6.366 -0.422 -22.314 1.00 98.12 176 GLU A C 1
ATOM 1413 O O . GLU A 1 176 ?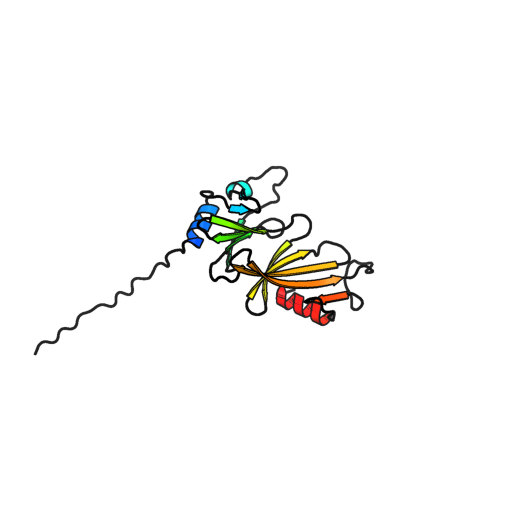 5.682 0.464 -21.805 1.00 98.12 176 GLU A O 1
ATOM 1418 N N . THR A 1 177 ? 6.035 -1.713 -22.200 1.00 98.06 177 THR A N 1
ATOM 1419 C CA . THR A 1 177 ? 4.875 -2.161 -21.416 1.00 98.06 177 THR A CA 1
ATOM 1420 C C . THR A 1 177 ? 5.072 -1.894 -19.925 1.00 98.06 177 THR A C 1
ATOM 1422 O O . THR A 1 177 ? 4.138 -1.439 -19.271 1.00 98.06 177 THR A O 1
ATOM 1425 N N . TYR A 1 178 ? 6.274 -2.122 -19.391 1.00 97.94 178 TYR A N 1
ATOM 1426 C CA . TYR A 1 178 ? 6.599 -1.827 -17.994 1.00 97.94 178 TYR A CA 1
ATOM 1427 C C . TYR A 1 178 ? 6.422 -0.337 -17.670 1.00 97.94 178 TYR A C 1
ATOM 1429 O O . TYR A 1 178 ? 5.774 0.015 -16.686 1.00 97.94 178 TYR A O 1
ATOM 1437 N N . GLU A 1 179 ? 6.939 0.548 -18.521 1.00 97.38 179 GLU A N 1
ATOM 1438 C CA . GLU A 1 179 ? 6.822 1.998 -18.345 1.00 97.38 179 GLU A CA 1
ATOM 1439 C C . GLU A 1 179 ? 5.378 2.488 -18.494 1.00 97.38 179 GLU A C 1
ATOM 1441 O O . GLU A 1 179 ? 4.937 3.356 -17.737 1.00 97.38 179 GLU A O 1
ATOM 1446 N N . ALA A 1 180 ? 4.613 1.906 -19.423 1.00 97.81 180 ALA A N 1
ATOM 1447 C CA . ALA A 1 180 ? 3.189 2.193 -19.558 1.00 97.81 180 ALA A CA 1
ATOM 1448 C C . ALA A 1 180 ? 2.402 1.785 -18.301 1.00 97.81 180 ALA A C 1
ATOM 1450 O O . ALA A 1 180 ? 1.617 2.589 -17.799 1.00 97.81 180 ALA A O 1
ATOM 1451 N N . LEU A 1 181 ? 2.657 0.586 -17.763 1.00 97.62 181 LEU A N 1
ATOM 1452 C CA . LEU A 1 181 ? 2.028 0.099 -16.532 1.00 97.62 181 LEU A CA 1
ATOM 1453 C C . LEU A 1 181 ? 2.404 0.958 -15.326 1.00 97.62 181 LEU A C 1
ATOM 1455 O O . LEU A 1 181 ? 1.529 1.334 -14.556 1.00 97.62 181 LEU A O 1
ATOM 1459 N N . ARG A 1 182 ? 3.677 1.337 -15.173 1.00 96.44 182 ARG A N 1
ATOM 1460 C CA . ARG A 1 182 ? 4.096 2.248 -14.097 1.00 96.44 182 ARG A CA 1
ATOM 1461 C C . ARG A 1 182 ? 3.372 3.586 -14.160 1.00 96.44 182 ARG A C 1
ATOM 1463 O O . ARG A 1 182 ? 2.882 4.071 -13.142 1.00 96.44 182 ARG A O 1
ATOM 1470 N N . LYS A 1 183 ? 3.248 4.156 -15.359 1.00 96.62 183 LYS A N 1
ATOM 1471 C CA . LYS A 1 183 ? 2.511 5.402 -15.556 1.00 96.62 183 LYS A CA 1
ATOM 1472 C C . LYS A 1 183 ? 1.024 5.251 -15.238 1.00 96.62 183 LYS A C 1
ATOM 1474 O O . LYS A 1 183 ? 0.441 6.173 -14.678 1.00 96.62 183 LYS A O 1
ATOM 1479 N N . GLU A 1 184 ? 0.413 4.130 -15.603 1.00 96.56 184 GLU A N 1
ATOM 1480 C CA . GLU A 1 184 ? -0.989 3.835 -15.297 1.00 96.56 184 GLU A CA 1
ATOM 1481 C C . GLU A 1 184 ? -1.220 3.658 -13.789 1.00 96.56 184 GLU A C 1
ATOM 1483 O O . GLU A 1 184 ? -2.127 4.272 -13.236 1.00 96.56 184 GLU A O 1
ATOM 1488 N N . LEU A 1 185 ? -0.365 2.880 -13.124 1.00 95.75 185 LEU A N 1
ATOM 1489 C CA . LEU A 1 185 ? -0.493 2.531 -11.709 1.00 95.75 185 LEU A CA 1
ATOM 1490 C C . LEU A 1 185 ? -0.087 3.671 -10.771 1.00 95.75 185 LEU A C 1
ATOM 1492 O O . LEU A 1 185 ? -0.692 3.844 -9.719 1.00 95.75 185 LEU A O 1
ATOM 1496 N N . PHE A 1 186 ? 0.946 4.439 -11.114 1.00 93.75 186 PHE A N 1
ATOM 1497 C CA . PHE A 1 186 ? 1.579 5.380 -10.180 1.00 93.75 186 PHE A CA 1
ATOM 1498 C C . PHE A 1 186 ? 1.635 6.818 -10.698 1.00 93.75 186 PHE A C 1
ATOM 1500 O O . PHE A 1 186 ? 1.941 7.736 -9.937 1.00 93.75 186 PHE A O 1
ATOM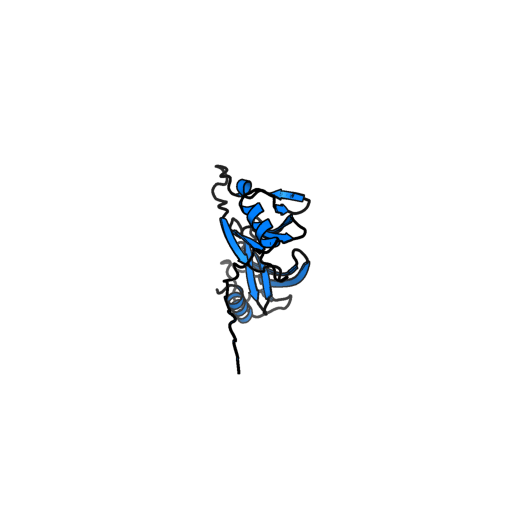 1507 N N . GLY A 1 187 ? 1.331 7.042 -11.979 1.00 90.81 187 GLY A N 1
ATOM 1508 C CA . GLY A 1 187 ? 1.342 8.368 -12.597 1.00 90.81 187 GLY A CA 1
ATOM 1509 C C . GLY A 1 187 ? 2.712 8.868 -13.071 1.00 90.81 187 GLY A C 1
ATOM 1510 O O . GLY A 1 187 ? 2.784 10.011 -13.531 1.00 90.81 187 GLY A O 1
ATOM 1511 N N . TRP A 1 188 ? 3.781 8.062 -12.989 1.00 81.12 188 TRP A N 1
ATOM 1512 C CA . TRP A 1 188 ? 5.153 8.444 -13.370 1.00 81.12 188 TRP A CA 1
ATOM 1513 C C . TRP A 1 188 ? 6.009 7.288 -13.894 1.00 81.12 188 TRP A C 1
ATOM 1515 O O . TRP A 1 188 ? 5.800 6.118 -13.502 1.00 81.12 188 TRP A O 1
#

pLDDT: mean 88.08, std 16.45, range [39.03, 98.44]

Sequence (188 aa):
MLFAMLLFLSGCGRKNEKTDSEKLLDAYLISEIPAIYGDGIEILFDQLLQENEEVAYLNFSVGERIDLDNDGEDEQIINGPYGGLYLDARDQKVYVFARGEGTSGMLSYTNYDNAVWIVHSDTSHMGRQMFWLTRYNGGENIVEEHLLAAEYWDSSDGVYDENSDFTFREEKISMETYEALRKELFGW